Protein 5UIC (pdb70)

Sequence (241 aa):
NMRILLAEDDLHLGEGLLEALQKEGLIVNLVSDGEAAQTFIESGLYDIVVLDIGMPIKTGLEVLRNIRNRGIKVPIILLTARDGLEDRIKGLDLGADDYLTKPFELKELVARIKAISRRINMRILLAEDDLHLGEGLLEALQKEGLIVNLVSDGEAAQTFIESGLYDIVVLDIGMPIKTGLEVLRNIRNRGIKVPIILLTARDGLEDRIKGLDLGADDYLTKPFELKELVARIKAISRRID

InterPro domains:
  IPR001789 Signal transduction response regulator, receiver domain [PF00072] (3-113)
  IPR001789 Signal transduction response regulator, receiver domain [PS50110] (2-116)
  IPR001789 Signal transduction response regulator, receiver domain [SM00448] (1-112)
  IPR001867 OmpR/PhoB-type DNA-binding domain [PF00486] (152-220)
  IPR001867 OmpR/PhoB-type DNA-binding domain [PS51755] (128-223)
  IPR001867 OmpR/PhoB-type DNA-binding domain [SM00862] (149-221)
  IPR001867 OmpR/PhoB-type DNA-binding domain [cd00383] (137-219)
  IPR011006 CheY-like superfamily [SSF52172] (1-123)
  IPR016032 Signal transduction response regulator, C-terminal effector [SSF46894] (124-221)
  IPR036388 Winged helix-like DNA-bind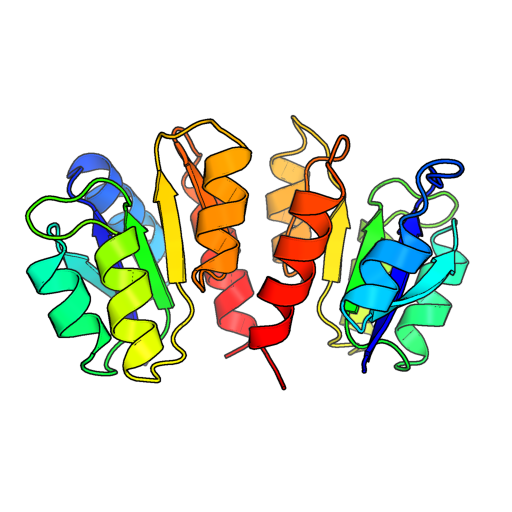ing domain superfamily [G3DSA:1.10.10.10] (125-227)
  IPR039420 Transcriptional regulatory protein WalR-like [PTHR48111] (1-219)

B-factor: mean 71.89, std 24.12, range [30.0, 167.38]

CATH classification: 3.40.50.2300

Structure (mmCIF, N/CA/C/O backbone):
data_5UIC
#
_entry.id   5UIC
#
_cell.length_a   47.737
_cell.length_b   47.737
_cell.length_c   191.789
_cell.angle_alpha   90.000
_cell.angle_beta   90.000
_cell.angle_gamma   90.000
#
_symmetry.space_group_name_H-M   'P 41 21 2'
#
loop_
_entity.id
_entity.type
_entity.pdbx_description
1 polymer 'Two-component response regulator'
2 water water
#
loop_
_atom_site.group_PDB
_atom_site.id
_atom_site.type_symbol
_atom_site.label_atom_id
_atom_site.label_alt_id
_atom_site.label_comp_id
_atom_site.label_asym_id
_atom_site.label_entity_id
_atom_site.label_seq_id
_atom_site.pdbx_PDB_ins_code
_atom_site.Cartn_x
_atom_site.Cartn_y
_atom_site.Cartn_z
_atom_site.occupancy
_atom_site.B_iso_or_equiv
_atom_site.auth_seq_id
_atom_site.auth_comp_id
_atom_site.auth_asym_id
_atom_site.auth_atom_id
_atom_site.pdbx_PDB_model_num
ATOM 1 N N . ASN A 1 18 ? 28.258 -12.502 9.560 1.00 89.75 0 ASN A N 1
ATOM 2 C CA . ASN A 1 18 ? 28.709 -11.993 10.888 1.00 79.99 0 ASN A CA 1
ATOM 3 C C . ASN A 1 18 ? 27.903 -10.752 11.282 1.00 76.08 0 ASN A C 1
ATOM 4 O O . ASN A 1 18 ? 26.756 -10.592 10.861 1.00 71.16 0 ASN A O 1
ATOM 15 N N . MET A 1 19 ? 28.499 -9.882 12.094 1.00 68.86 1 MET A N 1
ATOM 16 C CA . MET A 1 19 ? 27.803 -8.711 12.606 1.00 69.48 1 MET A CA 1
ATOM 17 C C . MET A 1 19 ? 27.802 -7.587 11.575 1.00 58.46 1 MET A C 1
ATOM 18 O O . MET A 1 19 ? 28.806 -7.344 10.899 1.00 58.24 1 MET A O 1
ATOM 32 N N . ARG A 1 20 ? 26.666 -6.896 11.462 1.00 46.88 2 ARG A N 1
ATOM 33 C CA . ARG A 1 20 ? 26.495 -5.806 10.511 1.00 49.26 2 ARG A CA 1
ATOM 34 C C . ARG A 1 20 ? 26.031 -4.552 11.235 1.00 45.07 2 ARG A C 1
ATOM 35 O O . ARG A 1 20 ? 25.176 -4.618 12.124 1.00 46.11 2 ARG A O 1
ATOM 56 N N . ILE A 1 21 ? 26.593 -3.411 10.843 1.00 38.64 3 ILE A N 1
ATOM 57 C CA . ILE A 1 21 ? 26.235 -2.113 11.402 1.00 43.55 3 ILE A CA 1
ATOM 58 C C . ILE A 1 21 ? 25.717 -1.230 10.276 1.00 42.25 3 ILE A C 1
ATOM 59 O O . ILE A 1 21 ? 26.367 -1.101 9.232 1.00 42.07 3 ILE A O 1
ATOM 75 N N . LEU A 1 22 ? 24.557 -0.619 10.493 1.00 44.48 4 LEU A N 1
ATOM 76 C CA . LEU A 1 22 ? 23.978 0.329 9.552 1.00 41.98 4 LEU A CA 1
ATOM 77 C C . LEU A 1 22 ? 24.253 1.749 10.028 1.00 44.06 4 LEU A C 1
ATOM 78 O O . LEU A 1 22 ? 23.946 2.094 11.174 1.00 39.60 4 LEU A O 1
ATOM 94 N N . LEU A 1 23 ? 24.832 2.562 9.150 1.00 45.73 5 LEU A N 1
ATOM 95 C CA . LEU A 1 23 ? 25.019 3.987 9.392 1.00 43.87 5 LEU A CA 1
ATOM 96 C C . LEU A 1 23 ? 24.048 4.753 8.504 1.00 44.85 5 LEU A C 1
ATOM 97 O O . LEU A 1 23 ? 24.094 4.627 7.276 1.00 40.41 5 LEU A O 1
ATOM 113 N N . ALA A 1 24 ? 23.172 5.540 9.123 1.00 39.56 6 ALA A N 1
ATOM 114 C CA . ALA A 1 24 ? 22.190 6.354 8.412 1.00 37.31 6 ALA A CA 1
ATOM 115 C C . ALA A 1 24 ? 22.517 7.818 8.696 1.00 44.21 6 ALA A C 1
ATOM 116 O O . ALA A 1 24 ? 22.004 8.403 9.652 1.00 46.06 6 ALA A O 1
ATOM 123 N N . GLU A 1 25 ? 23.374 8.406 7.861 1.00 51.66 7 GLU A N 1
ATOM 124 C CA . GLU A 1 25 ? 23.845 9.773 8.059 1.00 53.95 7 GLU A CA 1
ATOM 125 C C . GLU A 1 25 ? 23.872 10.478 6.713 1.00 52.25 7 GLU A C 1
ATOM 126 O O . GLU A 1 25 ? 24.530 10.008 5.781 1.00 50.22 7 GLU A O 1
ATOM 138 N N . ASP A 1 26 ? 23.168 11.608 6.616 1.00 56.29 8 ASP A N 1
ATOM 139 C CA . ASP A 1 26 ? 23.179 12.374 5.378 1.00 68.46 8 ASP A CA 1
ATOM 140 C C . ASP A 1 26 ? 24.485 13.133 5.192 1.00 62.67 8 ASP A C 1
ATOM 141 O O . ASP A 1 26 ? 24.832 13.477 4.058 1.00 70.36 8 ASP A O 1
ATOM 150 N N . ASP A 1 27 ? 25.215 13.395 6.273 1.00 67.57 9 ASP A N 1
ATOM 151 C CA . ASP A 1 27 ? 26.499 14.081 6.188 1.00 64.08 9 ASP A CA 1
ATOM 152 C C . ASP A 1 27 ? 27.538 13.111 5.639 1.00 56.85 9 ASP A C 1
ATOM 153 O O . ASP A 1 27 ? 27.893 12.128 6.298 1.00 56.26 9 ASP A O 1
ATOM 162 N N . LEU A 1 28 ? 28.031 13.394 4.432 1.00 63.56 10 LEU A N 1
ATOM 163 C CA . LEU A 1 28 ? 28.968 12.490 3.771 1.00 59.90 10 LEU A CA 1
ATOM 164 C C . LEU A 1 28 ? 30.234 12.297 4.594 1.00 57.28 10 LEU A C 1
ATOM 165 O O . LEU A 1 28 ? 30.722 11.170 4.746 1.00 59.15 10 LEU A O 1
ATOM 181 N N . HIS A 1 29 ? 30.780 13.385 5.137 1.00 54.90 11 HIS A N 1
ATOM 182 C CA . HIS A 1 29 ? 32.107 13.327 5.740 1.00 57.12 11 HIS A CA 1
ATOM 183 C C . HIS A 1 29 ? 32.076 12.598 7.077 1.00 54.89 11 HIS A C 1
ATOM 184 O O . HIS A 1 29 ? 33.011 11.859 7.408 1.00 54.49 11 HIS A O 1
ATOM 198 N N . LEU A 1 30 ? 31.015 12.791 7.861 1.00 54.16 12 LEU A N 1
ATOM 199 C CA . LEU A 1 30 ? 30.827 11.957 9.041 1.00 50.35 12 LEU A CA 1
ATOM 200 C C . LEU A 1 30 ? 30.606 10.506 8.638 1.00 50.85 12 LEU A C 1
ATOM 201 O O . LEU A 1 30 ? 31.099 9.586 9.301 1.00 43.96 12 LEU A O 1
ATOM 217 N N . GLY A 1 31 ? 29.881 10.285 7.541 1.00 53.05 13 GLY A N 1
ATOM 218 C CA . GLY A 1 31 ? 29.662 8.929 7.067 1.00 47.77 13 GLY A CA 1
ATOM 219 C C . GLY A 1 31 ? 30.957 8.206 6.750 1.00 45.74 13 GLY A C 1
ATOM 220 O O . GLY A 1 31 ? 31.189 7.088 7.214 1.00 49.11 13 GLY A O 1
ATOM 224 N N . GLU A 1 32 ? 31.821 8.838 5.954 1.00 48.44 14 GLU A N 1
ATOM 225 C CA . GLU A 1 32 ? 33.064 8.183 5.556 1.00 58.15 14 GLU A CA 1
ATOM 226 C C . GLU A 1 32 ? 34.009 8.023 6.741 1.00 49.96 14 GLU A C 1
ATOM 227 O O . GLU A 1 32 ? 34.702 7.006 6.853 1.00 53.41 14 GLU A O 1
ATOM 239 N N . GLY A 1 33 ? 34.055 9.014 7.632 1.00 51.51 15 GLY A N 1
ATOM 240 C CA . GLY A 1 33 ? 34.915 8.901 8.800 1.00 56.22 15 GLY A CA 1
ATOM 241 C C . GLY A 1 33 ? 34.538 7.727 9.683 1.00 48.69 15 GLY A C 1
ATOM 242 O O . GLY A 1 33 ? 35.392 6.933 10.085 1.00 44.24 15 GLY A O 1
ATOM 246 N N . LEU A 1 34 ? 33.249 7.605 10.004 1.00 45.17 16 LEU A N 1
ATOM 247 C CA . LEU A 1 34 ? 32.790 6.459 10.780 1.00 48.92 16 LEU A CA 1
ATOM 248 C C . LEU A 1 34 ? 33.012 5.161 10.019 1.00 52.70 16 LEU A C 1
ATOM 249 O O . LEU A 1 34 ? 33.372 4.137 10.610 1.00 54.49 16 LEU A O 1
ATOM 265 N N . LEU A 1 35 ? 32.793 5.187 8.705 1.00 50.02 17 LEU A N 1
ATOM 266 C CA . LEU A 1 35 ? 33.062 4.022 7.872 1.00 54.62 17 LEU A CA 1
ATOM 267 C C . LEU A 1 35 ? 34.496 3.542 8.057 1.00 52.67 17 LEU A C 1
ATOM 268 O O . LEU A 1 35 ? 34.743 2.366 8.344 1.00 55.97 17 LEU A O 1
ATOM 284 N N . GLU A 1 36 ? 35.458 4.453 7.904 1.00 53.73 18 GLU A N 1
ATOM 285 C CA . GLU A 1 36 ? 36.865 4.089 8.032 1.00 61.96 18 GLU A CA 1
ATOM 286 C C . GLU A 1 36 ? 37.184 3.597 9.440 1.00 57.83 18 GLU A C 1
ATOM 287 O O . GLU A 1 36 ? 37.930 2.626 9.611 1.00 61.14 18 GLU A O 1
ATOM 299 N N . ALA A 1 37 ? 36.625 4.249 10.461 1.00 50.48 19 ALA A N 1
ATOM 300 C CA . ALA A 1 37 ? 36.960 3.898 11.838 1.00 60.27 19 ALA A CA 1
ATOM 301 C C . ALA A 1 37 ? 36.402 2.530 12.208 1.00 56.91 19 ALA A C 1
ATOM 302 O O . ALA A 1 37 ? 37.105 1.699 12.794 1.00 59.36 19 ALA A O 1
ATOM 309 N N . LEU A 1 38 ? 35.135 2.275 11.873 1.00 52.32 20 LEU A N 1
ATOM 310 C CA . LEU A 1 38 ? 34.522 1.001 12.233 1.00 53.04 20 LEU A CA 1
ATOM 311 C C . LEU A 1 38 ? 35.078 -0.148 11.402 1.00 61.03 20 LEU A C 1
ATOM 312 O O . LEU A 1 38 ? 35.204 -1.270 11.905 1.00 67.19 20 LEU A O 1
ATOM 328 N N . GLN A 1 39 ? 35.412 0.104 10.136 1.00 66.71 21 GLN A N 1
ATOM 329 C CA . GLN A 1 39 ? 36.035 -0.924 9.314 1.00 65.96 21 GLN A CA 1
ATOM 330 C C . GLN A 1 39 ? 37.492 -1.154 9.688 1.00 60.02 21 GLN A C 1
ATOM 331 O O . GLN A 1 39 ? 38.052 -2.197 9.335 1.00 71.98 21 GLN A O 1
ATOM 345 N N . LYS A 1 40 ? 38.112 -0.210 10.394 1.00 61.85 22 LYS A N 1
ATOM 346 C CA . LYS A 1 40 ? 39.428 -0.433 10.978 1.00 66.07 22 LYS A CA 1
ATOM 347 C C . LYS A 1 40 ? 39.370 -1.320 12.214 1.00 69.80 22 LYS A C 1
ATOM 348 O O . LYS A 1 40 ? 40.420 -1.775 12.681 1.00 69.61 22 LYS A O 1
ATOM 367 N N . GLU A 1 41 ? 38.178 -1.564 12.754 1.00 65.76 23 GLU A N 1
ATOM 368 C CA . GLU A 1 41 ? 37.984 -2.457 13.885 1.00 62.74 23 GLU A CA 1
ATOM 369 C C . GLU A 1 41 ? 37.437 -3.816 13.463 1.00 70.51 23 GLU A C 1
ATOM 370 O O . GLU A 1 41 ? 36.991 -4.587 14.319 1.00 75.40 23 GLU A O 1
ATOM 382 N N . GLY A 1 42 ? 37.449 -4.119 12.167 1.00 63.49 24 GLY A N 1
ATOM 383 C CA . GLY A 1 42 ? 37.025 -5.413 11.678 1.00 61.24 24 GLY A CA 1
ATOM 384 C C . GLY A 1 42 ? 35.534 -5.587 11.492 1.00 67.89 24 GLY A C 1
ATOM 385 O O . GLY A 1 42 ? 35.108 -6.655 11.035 1.00 72.62 24 GLY A O 1
ATOM 389 N N . LEU A 1 43 ? 34.728 -4.581 11.815 1.00 61.44 25 LEU A N 1
ATOM 390 C CA . LEU A 1 43 ? 33.283 -4.719 11.730 1.00 66.87 25 LEU A CA 1
ATOM 391 C C . LEU A 1 43 ? 32.795 -4.460 10.307 1.00 65.21 25 LEU A C 1
ATOM 392 O O . LEU A 1 43 ? 33.450 -3.788 9.506 1.00 64.91 25 LEU A O 1
ATOM 408 N N . ILE A 1 44 ? 31.631 -5.020 9.998 1.00 65.22 26 ILE A N 1
ATOM 409 C CA . ILE A 1 44 ? 30.978 -4.804 8.713 1.00 61.87 26 ILE A CA 1
ATOM 410 C C . ILE A 1 44 ? 30.013 -3.637 8.854 1.00 53.84 26 ILE A C 1
ATOM 411 O O . ILE A 1 44 ? 29.197 -3.602 9.784 1.00 50.55 26 ILE A O 1
ATOM 427 N N . VAL A 1 45 ? 30.098 -2.684 7.928 1.00 52.58 27 VAL A N 1
ATOM 428 C CA . VAL A 1 45 ? 29.387 -1.415 8.048 1.00 47.85 27 VAL A CA 1
ATOM 429 C C . VAL A 1 45 ? 28.785 -1.046 6.699 1.00 43.08 27 VAL A C 1
ATOM 430 O O . VAL A 1 45 ? 29.473 -1.077 5.674 1.00 38.77 27 VAL A O 1
ATOM 443 N N . ASN A 1 46 ? 27.505 -0.687 6.705 1.00 42.65 28 ASN A N 1
ATOM 444 C CA . ASN A 1 46 ? 26.807 -0.188 5.532 1.00 38.33 28 ASN A CA 1
ATOM 445 C C . ASN A 1 46 ? 26.362 1.246 5.789 1.00 39.08 28 ASN A C 1
ATOM 446 O O . ASN A 1 46 ? 26.226 1.676 6.937 1.00 37.50 28 ASN A O 1
ATOM 457 N N . LEU A 1 47 ? 26.131 1.989 4.708 1.00 39.34 29 LEU A N 1
ATOM 458 C CA . LEU A 1 47 ? 25.853 3.418 4.796 1.00 37.65 29 LEU A CA 1
ATOM 459 C C . LEU A 1 47 ? 24.650 3.772 3.935 1.00 37.36 29 LEU A C 1
ATOM 460 O O . LEU A 1 47 ? 24.633 3.481 2.735 1.00 41.16 29 LEU A O 1
ATOM 476 N N . VAL A 1 48 ? 23.647 4.393 4.555 1.00 34.26 30 VAL A N 1
ATOM 477 C CA . VAL A 1 48 ? 22.556 5.050 3.853 1.00 36.12 30 VAL A CA 1
ATOM 478 C C . VAL A 1 48 ? 22.492 6.494 4.340 1.00 39.17 30 VAL A C 1
ATOM 479 O O . VAL A 1 48 ? 23.190 6.888 5.273 1.00 37.29 30 VAL A O 1
ATOM 492 N N . SER A 1 49 ? 21.627 7.286 3.699 1.00 40.88 31 SER A N 1
ATOM 493 C CA . SER A 1 49 ? 21.623 8.722 3.947 1.00 45.43 31 SER A CA 1
ATOM 494 C C . SER A 1 49 ? 20.229 9.341 3.945 1.00 41.92 31 SER A C 1
ATOM 495 O O . SER A 1 49 ? 20.121 10.573 3.918 1.00 41.20 31 SER A O 1
ATOM 503 N N . ASP A 1 50 ? 19.165 8.543 3.981 1.00 42.96 32 ASP A N 1
ATOM 504 C CA . ASP A 1 50 ? 17.820 9.083 4.120 1.00 44.71 32 ASP A CA 1
ATOM 505 C C . ASP A 1 50 ? 16.982 8.105 4.928 1.00 44.38 32 ASP A C 1
ATOM 506 O O . ASP A 1 50 ? 17.250 6.901 4.957 1.00 46.23 32 ASP A O 1
ATOM 515 N N . GLY A 1 51 ? 15.950 8.642 5.582 1.00 39.64 33 GLY A N 1
ATOM 516 C CA . GLY A 1 51 ? 15.158 7.830 6.491 1.00 45.74 33 GLY A CA 1
ATOM 517 C C . GLY A 1 51 ? 14.423 6.701 5.792 1.00 47.97 33 GLY A C 1
ATOM 518 O O . GLY A 1 51 ? 14.300 5.601 6.335 1.00 51.25 33 GLY A O 1
ATOM 522 N N . GLU A 1 52 ? 13.913 6.961 4.586 1.00 49.36 34 GLU A N 1
ATOM 523 C CA . GLU A 1 52 ? 13.202 5.926 3.842 1.00 47.55 34 GLU A CA 1
ATOM 524 C C . GLU A 1 52 ? 14.055 4.670 3.714 1.00 48.49 34 GLU A C 1
ATOM 525 O O . GLU A 1 52 ? 13.598 3.559 4.004 1.00 48.60 34 GLU A O 1
ATOM 537 N N . ALA A 1 53 ? 15.305 4.832 3.280 1.00 47.12 35 ALA A N 1
ATOM 538 C CA . ALA A 1 53 ? 16.207 3.690 3.183 1.00 46.56 35 ALA A CA 1
ATOM 539 C C . ALA A 1 53 ? 16.542 3.136 4.562 1.00 46.36 35 ALA A C 1
ATOM 540 O O . ALA A 1 53 ? 16.564 1.916 4.758 1.00 43.41 35 ALA A O 1
ATOM 547 N N . ALA A 1 54 ? 16.808 4.019 5.527 1.00 42.44 36 ALA A N 1
ATOM 548 C CA . ALA A 1 54 ? 17.150 3.571 6.872 1.00 44.77 36 ALA A CA 1
ATOM 549 C C . ALA A 1 54 ? 16.066 2.662 7.436 1.00 45.05 36 ALA A C 1
ATOM 550 O O . ALA A 1 54 ? 16.347 1.548 7.892 1.00 42.72 36 ALA A O 1
ATOM 557 N N . GLN A 1 55 ? 14.814 3.122 7.409 1.00 41.75 37 GLN A N 1
ATOM 558 C CA . GLN A 1 55 ? 13.720 2.316 7.938 1.00 44.10 37 GLN A CA 1
ATOM 559 C C . GLN A 1 55 ? 13.579 1.011 7.172 1.00 46.02 37 GLN A C 1
ATOM 560 O O . GLN A 1 55 ? 13.396 -0.055 7.771 1.00 49.16 37 GLN A O 1
ATOM 574 N N . THR A 1 56 ? 13.655 1.076 5.843 1.00 49.03 38 THR A N 1
ATOM 575 C CA . THR A 1 56 ? 13.504 -0.120 5.022 1.00 50.67 38 THR A CA 1
ATOM 576 C C . THR A 1 56 ? 14.475 -1.210 5.454 1.00 45.11 38 THR A C 1
ATOM 577 O O . THR A 1 56 ? 14.097 -2.378 5.593 1.00 47.58 38 THR A O 1
ATOM 588 N N . PHE A 1 57 ? 15.735 -0.844 5.666 1.00 46.56 39 PHE A N 1
ATOM 589 C CA . PHE A 1 57 ? 16.783 -1.820 5.919 1.00 49.03 39 PHE A CA 1
ATOM 590 C C . PHE A 1 57 ? 16.936 -2.170 7.392 1.00 50.55 39 PHE A C 1
ATOM 591 O O . PHE A 1 57 ? 17.566 -3.185 7.708 1.00 47.96 39 PHE A O 1
ATOM 608 N N . ILE A 1 58 ? 16.383 -1.362 8.298 1.00 47.03 40 ILE A N 1
ATOM 609 C CA . ILE A 1 58 ? 16.252 -1.793 9.686 1.00 51.01 40 ILE A CA 1
ATOM 610 C C . ILE A 1 58 ? 15.184 -2.873 9.796 1.00 55.16 40 ILE A C 1
ATOM 611 O O . ILE A 1 58 ? 15.382 -3.905 10.447 1.00 55.97 40 ILE A O 1
ATOM 627 N N . GLU A 1 59 ? 14.033 -2.648 9.157 1.00 53.44 41 GLU A N 1
ATOM 628 C CA . GLU A 1 59 ? 12.934 -3.607 9.178 1.00 53.45 41 GLU A CA 1
ATOM 629 C C . GLU A 1 59 ? 13.296 -4.943 8.546 1.00 48.49 41 GLU A C 1
ATOM 630 O O . GLU A 1 59 ? 12.512 -5.892 8.659 1.00 52.78 41 GLU A O 1
ATOM 642 N N . SER A 1 60 ? 14.445 -5.045 7.886 1.00 52.51 42 SER A N 1
ATOM 643 C CA . SER A 1 60 ? 14.838 -6.276 7.216 1.00 51.66 42 SER A CA 1
ATOM 644 C C . SER A 1 60 ? 15.606 -7.231 8.120 1.00 55.32 42 SER A C 1
ATOM 645 O O . SER A 1 60 ? 15.857 -8.372 7.717 1.00 59.61 42 SER A O 1
ATOM 653 N N . GLY A 1 61 ? 15.988 -6.802 9.321 1.00 53.69 43 GLY A N 1
ATOM 654 C CA . GLY A 1 61 ? 16.644 -7.688 10.263 1.00 55.53 43 GLY A CA 1
ATOM 655 C C . GLY A 1 61 ? 18.061 -8.078 9.915 1.00 58.22 43 GLY A C 1
ATOM 656 O O . GLY A 1 61 ? 18.614 -8.977 10.558 1.00 63.87 43 GLY A O 1
ATOM 660 N N . LEU A 1 62 ? 18.674 -7.437 8.919 1.00 55.30 44 LEU A N 1
ATOM 661 C CA . LEU A 1 62 ? 20.049 -7.752 8.555 1.00 54.08 44 LEU A CA 1
ATOM 662 C C . LEU A 1 62 ? 21.074 -7.159 9.510 1.00 53.90 44 LEU A C 1
ATOM 663 O O . LEU A 1 62 ? 22.246 -7.546 9.445 1.00 51.11 44 LEU A O 1
ATOM 679 N N . TYR A 1 63 ? 20.676 -6.241 10.383 1.00 44.67 45 TYR A N 1
ATOM 680 C CA . TYR A 1 63 ? 21.622 -5.440 11.142 1.00 49.15 45 TYR A CA 1
ATOM 681 C C . TYR A 1 63 ? 21.547 -5.753 12.628 1.00 49.89 45 TYR A C 1
ATOM 682 O O . TYR A 1 63 ? 20.467 -5.997 13.175 1.00 49.85 45 TYR A O 1
ATOM 700 N N . ASP A 1 64 ? 22.715 -5.743 13.266 1.00 47.90 46 ASP A N 1
ATOM 701 C CA . ASP A 1 64 ? 22.840 -6.004 14.689 1.00 47.86 46 ASP A CA 1
ATOM 702 C C . ASP A 1 64 ? 23.023 -4.735 15.507 1.00 47.97 46 ASP A C 1
ATOM 703 O O . ASP A 1 64 ? 22.729 -4.743 16.705 1.00 52.40 46 ASP A O 1
ATOM 712 N N . ILE A 1 65 ? 23.511 -3.661 14.892 1.00 50.51 47 ILE A N 1
ATOM 713 C CA . ILE A 1 65 ? 23.592 -2.350 15.523 1.00 45.85 47 ILE A CA 1
ATOM 714 C C . ILE A 1 65 ? 23.256 -1.305 14.470 1.00 44.76 47 ILE A C 1
ATOM 715 O O . ILE A 1 65 ? 23.621 -1.448 13.298 1.00 46.86 47 ILE A O 1
ATOM 731 N N . VAL A 1 66 ? 22.562 -0.251 14.889 1.00 42.56 48 VAL A N 1
ATOM 732 C CA . VAL A 1 66 ? 22.113 0.805 13.992 1.00 45.65 48 VAL A CA 1
ATOM 733 C C . VAL A 1 66 ? 22.529 2.148 14.573 1.00 40.91 48 VAL A C 1
ATOM 734 O O . VAL A 1 66 ? 22.302 2.413 15.759 1.00 44.62 48 VAL A O 1
ATOM 747 N N . VAL A 1 67 ? 23.138 2.987 13.741 1.00 37.71 49 VAL A N 1
ATOM 748 C CA . VAL A 1 67 ? 23.440 4.372 14.083 1.00 41.27 49 VAL A CA 1
ATOM 749 C C . VAL A 1 67 ? 22.583 5.257 13.191 1.00 38.59 49 VAL A C 1
ATOM 750 O O . VAL A 1 67 ? 22.547 5.067 11.970 1.00 50.24 49 VAL A O 1
ATOM 763 N N . LEU A 1 68 ? 21.897 6.223 13.796 1.00 40.85 50 LEU A N 1
ATOM 764 C CA . LEU A 1 68 ? 20.789 6.913 13.146 1.00 42.85 50 LEU A CA 1
ATOM 765 C C . LEU A 1 68 ? 20.908 8.406 13.405 1.00 47.80 50 LEU A C 1
ATOM 766 O O . LEU A 1 68 ? 20.918 8.837 14.562 1.00 47.50 50 LEU A O 1
ATOM 782 N N . ASP A 1 69 ? 20.997 9.193 12.335 1.00 53.44 51 ASP A N 1
ATOM 783 C CA . ASP A 1 69 ? 21.045 10.645 12.457 1.00 50.98 51 ASP A CA 1
ATOM 784 C C . ASP A 1 69 ? 19.629 11.201 12.521 1.00 59.36 51 ASP A C 1
ATOM 785 O O . ASP A 1 69 ? 18.785 10.872 11.682 1.00 68.74 51 ASP A O 1
ATOM 794 N N . ILE A 1 70 ? 19.370 12.049 13.520 1.00 60.12 52 ILE A N 1
ATOM 795 C CA . ILE A 1 70 ? 18.034 12.610 13.686 1.00 58.33 52 ILE A CA 1
ATOM 796 C C . ILE A 1 70 ? 17.677 13.523 12.520 1.00 64.10 52 ILE A C 1
ATOM 797 O O . ILE A 1 70 ? 16.499 13.645 12.160 1.00 61.31 52 ILE A O 1
ATOM 813 N N . GLY A 1 71 ? 18.665 14.183 11.921 1.00 60.56 53 GLY A N 1
ATOM 814 C CA . GLY A 1 71 ? 18.408 15.083 10.812 1.00 68.53 53 GLY A CA 1
ATOM 815 C C . GLY A 1 71 ? 18.656 14.457 9.455 1.00 64.02 53 GLY A C 1
ATOM 816 O O . GLY A 1 71 ? 19.746 14.598 8.891 1.00 63.34 53 GLY A O 1
ATOM 820 N N . MET A 1 72 ? 17.652 13.773 8.916 1.00 58.37 54 MET A N 1
ATOM 821 C CA . MET A 1 72 ? 17.772 13.079 7.646 1.00 57.27 54 MET A CA 1
ATOM 822 C C . MET A 1 72 ? 16.654 13.501 6.707 1.00 56.68 54 MET A C 1
ATOM 823 O O . MET A 1 72 ? 15.577 13.897 7.159 1.00 56.60 54 MET A O 1
ATOM 837 N N . PRO A 1 73 ? 16.872 13.416 5.398 1.00 55.16 55 PRO A N 1
ATOM 838 C CA . PRO A 1 73 ? 15.790 13.724 4.459 1.00 49.64 55 PRO A CA 1
ATOM 839 C C . PRO A 1 73 ? 14.707 12.656 4.479 1.00 51.59 55 PRO A C 1
ATOM 840 O O . PRO A 1 73 ? 14.910 11.523 4.921 1.00 52.23 55 PRO A O 1
ATOM 851 N N . ILE A 1 74 ? 13.530 13.054 3.998 1.00 52.97 56 ILE A N 1
ATOM 852 C CA . ILE A 1 74 ? 12.392 12.161 3.804 1.00 54.60 56 ILE A CA 1
ATOM 853 C C . ILE A 1 74 ? 11.809 11.827 5.171 1.00 56.53 56 ILE A C 1
ATOM 854 O O . ILE A 1 74 ? 10.854 12.473 5.617 1.00 65.22 56 ILE A O 1
ATOM 870 N N . LYS A 1 75 ? 12.373 10.834 5.853 1.00 57.57 57 LYS A N 1
ATOM 871 C CA . LYS A 1 75 ? 11.977 10.509 7.217 1.00 59.85 57 LYS A CA 1
ATOM 872 C C . LYS A 1 75 ? 13.106 10.869 8.170 1.00 59.27 57 LYS A C 1
ATOM 873 O O . LYS A 1 75 ? 14.283 10.659 7.860 1.00 51.03 57 LYS A O 1
ATOM 892 N N . THR A 1 76 ? 12.745 11.412 9.327 1.00 66.75 58 THR A N 1
ATOM 893 C CA . THR A 1 76 ? 13.747 11.774 10.313 1.00 65.58 58 THR A CA 1
ATOM 894 C C . THR A 1 76 ? 14.112 10.568 11.173 1.00 62.08 58 THR A C 1
ATOM 895 O O . THR A 1 76 ? 13.378 9.579 11.255 1.00 58.13 58 THR A O 1
ATOM 906 N N . GLY A 1 77 ? 15.271 10.664 11.821 1.00 61.01 59 GLY A N 1
ATOM 907 C CA . GLY A 1 77 ? 15.707 9.597 12.704 1.00 55.06 59 GLY A CA 1
ATOM 908 C C . GLY A 1 77 ? 14.678 9.231 13.754 1.00 54.31 59 GLY A C 1
ATOM 909 O O . GLY A 1 77 ? 14.571 8.064 14.143 1.00 52.36 59 GLY A O 1
ATOM 913 N N . LEU A 1 78 ? 13.912 10.213 14.234 1.00 51.97 60 LEU A N 1
ATOM 914 C CA . LEU A 1 78 ? 12.890 9.930 15.236 1.00 55.92 60 LEU A CA 1
ATOM 915 C C . LEU A 1 78 ? 11.678 9.241 14.621 1.00 50.79 60 LEU A C 1
ATOM 916 O O . LEU A 1 78 ? 11.111 8.325 15.226 1.00 53.00 60 LEU A O 1
ATOM 932 N N . GLU A 1 79 ? 11.264 9.664 13.425 1.00 59.85 61 GLU A N 1
ATOM 933 C CA . GLU A 1 79 ? 10.227 8.935 12.704 1.00 58.96 61 GLU A CA 1
ATOM 934 C C . GLU A 1 79 ? 10.604 7.466 12.562 1.00 55.10 61 GLU A C 1
ATOM 935 O O . GLU A 1 79 ? 9.812 6.572 12.882 1.00 56.40 61 GLU A O 1
ATOM 947 N N . VAL A 1 80 ? 11.822 7.200 12.086 1.00 48.90 62 VAL A N 1
ATOM 948 C CA . VAL A 1 80 ? 12.263 5.824 11.868 1.00 50.22 62 VAL A CA 1
ATOM 949 C C . VAL A 1 80 ? 12.294 5.061 13.188 1.00 51.52 62 VAL A C 1
ATOM 950 O O . VAL A 1 80 ? 11.746 3.958 13.300 1.00 53.08 62 VAL A O 1
ATOM 963 N N . LEU A 1 81 ? 12.949 5.632 14.202 1.00 46.89 63 LEU A N 1
ATOM 964 C CA . LEU A 1 81 ? 13.052 4.972 15.502 1.00 52.55 63 LEU A CA 1
ATOM 965 C C . LEU A 1 81 ? 11.678 4.549 16.011 1.00 56.65 63 LEU A C 1
ATOM 966 O O . LEU A 1 81 ? 11.480 3.403 16.428 1.00 57.73 63 LEU A O 1
ATOM 982 N N . ARG A 1 82 ? 10.714 5.471 15.981 1.00 56.81 64 ARG A N 1
ATOM 983 C CA . ARG A 1 82 ? 9.340 5.149 16.351 1.00 59.59 64 ARG A CA 1
ATOM 984 C C . ARG A 1 82 ? 8.817 3.972 15.535 1.00 69.41 64 ARG A C 1
ATOM 985 O O . ARG A 1 82 ? 8.378 2.957 16.088 1.00 71.11 64 ARG A O 1
ATOM 1006 N N . ASN A 1 83 ? 8.851 4.102 14.208 1.00 65.72 65 ASN A N 1
ATOM 1007 C CA . ASN A 1 83 ? 8.243 3.108 13.330 1.00 65.17 65 ASN A CA 1
ATOM 1008 C C . ASN A 1 83 ? 8.763 1.706 13.627 1.00 63.57 65 ASN A C 1
ATOM 1009 O O . ASN A 1 83 ? 7.990 0.791 13.927 1.00 68.24 65 ASN A O 1
ATOM 1020 N N . ILE A 1 84 ? 10.082 1.522 13.541 1.00 59.59 66 ILE A N 1
ATOM 1021 C CA . ILE A 1 84 ? 10.656 0.183 13.653 1.00 63.19 66 ILE A CA 1
ATOM 1022 C C . ILE A 1 84 ? 10.336 -0.426 15.012 1.00 64.03 66 ILE A C 1
ATOM 1023 O O . ILE A 1 84 ? 10.099 -1.634 15.125 1.00 64.62 66 ILE A O 1
ATOM 1039 N N . ARG A 1 85 ? 10.320 0.395 16.063 1.00 56.75 67 ARG A N 1
ATOM 1040 C CA . ARG A 1 85 ? 9.984 -0.119 17.386 1.00 67.25 67 ARG A CA 1
ATOM 1041 C C . ARG A 1 85 ? 8.550 -0.630 17.427 1.00 63.07 67 ARG A C 1
ATOM 1042 O O . ARG A 1 85 ? 8.261 -1.638 18.081 1.00 63.80 67 ARG A O 1
ATOM 1063 N N . ASN A 1 86 ? 7.636 0.051 16.731 1.00 66.16 68 ASN A N 1
ATOM 1064 C CA . ASN A 1 86 ? 6.255 -0.414 16.665 1.00 65.54 68 ASN A CA 1
ATOM 1065 C C . ASN A 1 86 ? 6.113 -1.688 15.842 1.00 64.27 68 ASN A C 1
ATOM 1066 O O . ASN A 1 86 ? 5.093 -2.374 15.960 1.00 69.43 68 ASN A O 1
ATOM 1077 N N . ARG A 1 87 ? 7.099 -2.016 15.009 1.00 63.07 69 ARG A N 1
ATOM 1078 C CA . ARG A 1 87 ? 7.123 -3.299 14.319 1.00 68.83 69 ARG A CA 1
ATOM 1079 C C . ARG A 1 87 ? 7.758 -4.400 15.158 1.00 64.87 69 ARG A C 1
ATOM 1080 O O . ARG A 1 87 ? 7.847 -5.541 14.695 1.00 66.54 69 ARG A O 1
ATOM 1101 N N . GLY A 1 88 ? 8.199 -4.087 16.374 1.00 66.77 70 GLY A N 1
ATOM 1102 C CA . GLY A 1 88 ? 8.728 -5.097 17.267 1.00 67.48 70 GLY A CA 1
ATOM 1103 C C . GLY A 1 88 ? 10.169 -5.479 17.031 1.00 66.61 70 GLY A C 1
ATOM 1104 O O . GLY A 1 88 ? 10.584 -6.562 17.454 1.00 68.82 70 GLY A O 1
ATOM 1108 N N . ILE A 1 89 ? 10.950 -4.632 16.375 1.00 64.22 71 ILE A N 1
ATOM 1109 C CA . ILE A 1 89 ? 12.362 -4.920 16.152 1.00 68.46 71 ILE A CA 1
ATOM 1110 C C . ILE A 1 89 ? 13.158 -4.411 17.344 1.00 65.32 71 ILE A C 1
ATOM 1111 O O . ILE A 1 89 ? 12.945 -3.293 17.828 1.00 51.58 71 ILE A O 1
ATOM 1127 N N . LYS A 1 90 ? 14.085 -5.243 17.814 1.00 70.40 72 LYS A N 1
ATOM 1128 C CA . LYS A 1 90 ? 14.811 -5.002 19.052 1.00 64.19 72 LYS A CA 1
ATOM 1129 C C . LYS A 1 90 ? 16.148 -4.305 18.841 1.00 61.45 72 LYS A C 1
ATOM 1130 O O . LYS A 1 90 ? 16.744 -3.843 19.819 1.00 59.83 72 LYS A O 1
ATOM 1149 N N . VAL A 1 91 ? 16.622 -4.204 17.602 1.00 59.64 73 VAL A N 1
ATOM 1150 C CA . VAL A 1 91 ? 18.010 -3.842 17.315 1.00 51.43 73 VAL A CA 1
ATOM 1151 C C . VAL A 1 91 ? 18.427 -2.609 18.112 1.00 43.97 73 VAL A C 1
ATOM 1152 O O . VAL A 1 91 ? 17.661 -1.640 18.195 1.00 47.52 73 VAL A O 1
ATOM 1165 N N . PRO A 1 92 ? 19.619 -2.594 18.711 1.00 44.99 74 PRO A N 1
ATOM 1166 C CA . PRO A 1 92 ? 20.076 -1.380 19.399 1.00 46.86 74 PRO A CA 1
ATOM 1167 C C . PRO A 1 92 ? 20.293 -0.236 18.422 1.00 50.24 74 PRO A C 1
ATOM 1168 O O . PRO A 1 92 ? 20.833 -0.423 17.329 1.00 45.34 74 PRO A O 1
ATOM 1179 N N . ILE A 1 93 ? 19.879 0.962 18.834 1.00 45.01 75 ILE A N 1
ATOM 1180 C CA . ILE A 1 93 ? 19.914 2.141 17.978 1.00 46.73 75 ILE A CA 1
ATOM 1181 C C . ILE A 1 93 ? 20.579 3.284 18.730 1.00 47.49 75 ILE A C 1
ATOM 1182 O O . ILE A 1 93 ? 20.188 3.604 19.858 1.00 49.26 75 ILE A O 1
ATOM 1198 N N . ILE A 1 94 ? 21.576 3.899 18.098 1.00 44.63 76 ILE A N 1
ATOM 1199 C CA . ILE A 1 94 ? 22.269 5.069 18.627 1.00 42.90 76 ILE A CA 1
ATOM 1200 C C . ILE A 1 94 ? 21.855 6.274 17.794 1.00 44.56 76 ILE A C 1
ATOM 1201 O O . ILE A 1 94 ? 21.973 6.254 16.563 1.00 44.45 76 ILE A O 1
ATOM 1217 N N . LEU A 1 95 ? 21.384 7.323 18.462 1.00 47.23 77 LEU A N 1
ATOM 1218 C CA . LEU A 1 95 ? 20.952 8.541 17.792 1.00 46.84 77 LEU A CA 1
ATOM 1219 C C . LEU A 1 95 ? 22.077 9.568 17.786 1.00 46.06 77 LEU A C 1
ATOM 1220 O O . LEU A 1 95 ? 22.787 9.738 18.782 1.00 47.66 77 LEU A O 1
ATOM 1236 N N . LEU A 1 96 ? 22.235 10.241 16.650 1.00 48.01 78 LEU A N 1
ATOM 1237 C CA . LEU A 1 96 ? 23.177 11.339 16.497 1.00 52.18 78 LEU A CA 1
ATOM 1238 C C . LEU A 1 96 ? 22.388 12.600 16.184 1.00 56.81 78 LEU A C 1
ATOM 1239 O O . LEU A 1 96 ? 21.371 12.542 15.487 1.00 59.66 78 LEU A O 1
ATOM 1255 N N . THR A 1 97 ? 22.852 13.738 16.691 1.00 61.75 79 THR A N 1
ATOM 1256 C CA . THR A 1 97 ? 22.059 14.949 16.542 1.00 68.20 79 THR A CA 1
ATOM 1257 C C . THR A 1 97 ? 22.903 16.168 16.871 1.00 70.56 79 THR A C 1
ATOM 1258 O O . THR A 1 97 ? 23.888 16.081 17.609 1.00 70.35 79 THR A O 1
ATOM 1269 N N . ALA A 1 98 ? 22.497 17.305 16.310 1.00 80.44 80 ALA A N 1
ATOM 1270 C CA . ALA A 1 98 ? 23.035 18.601 16.692 1.00 85.80 80 ALA A CA 1
ATOM 1271 C C . ALA A 1 98 ? 22.190 19.295 17.751 1.00 91.34 80 ALA A C 1
ATOM 1272 O O . ALA A 1 98 ? 22.607 20.336 18.271 1.00 95.93 80 ALA A O 1
ATOM 1279 N N . ARG A 1 99 ? 21.020 18.748 18.079 1.00 96.47 81 ARG A N 1
ATOM 1280 C CA . ARG A 1 99 ? 20.149 19.330 19.097 1.00 103.52 81 ARG A CA 1
ATOM 1281 C C . ARG A 1 99 ? 20.838 19.250 20.453 1.00 107.90 81 ARG A C 1
ATOM 1282 O O . ARG A 1 99 ? 20.913 18.177 21.060 1.00 99.47 81 ARG A O 1
ATOM 1303 N N . ASP A 1 100 ? 21.338 20.390 20.934 1.00 119.10 82 ASP A N 1
ATOM 1304 C CA . ASP A 1 100 ? 22.082 20.454 22.186 1.00 126.90 82 ASP A CA 1
ATOM 1305 C C . ASP A 1 100 ? 21.177 20.659 23.396 1.00 122.72 82 ASP A C 1
ATOM 1306 O O . ASP A 1 100 ? 21.590 21.302 24.372 1.00 126.62 82 ASP A O 1
ATOM 1315 N N . GLY A 1 101 ? 19.957 20.128 23.361 1.00 109.61 83 GLY A N 1
ATOM 1316 C CA . GLY A 1 101 ? 19.019 20.300 24.452 1.00 98.99 83 GLY A CA 1
ATOM 1317 C C . GLY A 1 101 ? 18.745 19.021 25.214 1.00 85.45 83 GLY A C 1
ATOM 1318 O O . GLY A 1 101 ? 18.299 18.028 24.632 1.00 82.42 83 GLY A O 1
ATOM 1322 N N . LEU A 1 102 ? 19.008 19.036 26.525 1.00 83.55 84 LEU A N 1
ATOM 1323 C CA . LEU A 1 102 ? 18.706 17.881 27.365 1.00 78.61 84 LEU A CA 1
ATOM 1324 C C . LEU A 1 102 ? 17.262 17.432 27.198 1.00 75.11 84 LEU A C 1
ATOM 1325 O O . LEU A 1 102 ? 16.951 16.249 27.380 1.00 71.46 84 LEU A O 1
ATOM 1341 N N . GLU A 1 103 ? 16.369 18.362 26.861 1.00 75.18 85 GLU A N 1
ATOM 1342 C CA . GLU A 1 103 ? 14.978 18.007 26.603 1.00 80.73 85 GLU A CA 1
ATOM 1343 C C . GLU A 1 103 ? 14.867 17.009 25.457 1.00 75.76 85 GLU A C 1
ATOM 1344 O O . GLU A 1 103 ? 14.111 16.033 25.543 1.00 68.65 85 GLU A O 1
ATOM 1356 N N . ASP A 1 104 ? 15.617 17.236 24.374 1.00 83.88 86 ASP A N 1
ATOM 1357 C CA . ASP A 1 104 ? 15.549 16.349 23.219 1.00 77.69 86 ASP A CA 1
ATOM 1358 C C . ASP A 1 104 ? 16.267 15.031 23.479 1.00 68.92 86 ASP A C 1
ATOM 1359 O O . ASP A 1 104 ? 15.891 14.002 22.908 1.00 66.31 86 ASP A O 1
ATOM 1368 N N . ARG A 1 105 ? 17.299 15.042 24.326 1.00 70.01 87 ARG A N 1
ATOM 1369 C CA . ARG A 1 105 ? 18.029 13.813 24.624 1.00 70.69 87 ARG A CA 1
ATOM 1370 C C . ARG A 1 105 ? 17.120 12.799 25.306 1.00 70.63 87 ARG A C 1
ATOM 1371 O O . ARG A 1 105 ? 17.027 11.641 24.882 1.00 65.49 87 ARG A O 1
ATOM 1392 N N . ILE A 1 106 ? 16.441 13.221 26.373 1.00 70.07 88 ILE A N 1
ATOM 1393 C CA . ILE A 1 106 ? 15.539 12.328 27.092 1.00 65.92 88 ILE A CA 1
ATOM 1394 C C . ILE A 1 106 ? 14.461 11.795 26.158 1.00 65.01 88 ILE A C 1
ATOM 1395 O O . ILE A 1 106 ? 14.137 10.601 26.176 1.00 63.94 88 ILE A O 1
ATOM 1411 N N . LYS A 1 107 ? 13.880 12.669 25.333 1.00 69.24 89 LYS A N 1
ATOM 1412 C CA . LYS A 1 107 ? 12.793 12.238 24.461 1.00 75.73 89 LYS A CA 1
ATOM 1413 C C . LYS A 1 107 ? 13.263 11.197 23.455 1.00 68.90 89 LYS A C 1
ATOM 1414 O O . LYS A 1 107 ? 12.500 10.293 23.096 1.00 67.77 89 LYS A O 1
ATOM 1433 N N . GLY A 1 108 ? 14.507 11.303 22.986 1.00 61.35 90 GLY A N 1
ATOM 1434 C CA . GLY A 1 108 ? 15.043 10.277 22.109 1.00 61.09 90 GLY A CA 1
ATOM 1435 C C . GLY A 1 108 ? 15.256 8.960 22.829 1.00 59.54 90 GLY A C 1
ATOM 1436 O O . GLY A 1 108 ? 14.951 7.891 22.294 1.00 55.09 90 GLY A O 1
ATOM 1440 N N . LEU A 1 109 ? 15.787 9.018 24.053 1.00 67.00 91 LEU A N 1
ATOM 1441 C CA . LEU A 1 109 ? 15.956 7.806 24.846 1.00 62.52 91 LEU A CA 1
ATOM 1442 C C . LEU A 1 109 ? 14.610 7.167 25.165 1.00 59.07 91 LEU A C 1
ATOM 1443 O O . LEU A 1 109 ? 14.468 5.940 25.111 1.00 54.73 91 LEU A O 1
ATOM 1459 N N . ASP A 1 110 ? 13.609 7.985 25.500 1.00 60.36 92 ASP A N 1
ATOM 1460 C CA . ASP A 1 110 ? 12.288 7.458 25.821 1.00 72.44 92 ASP A CA 1
ATOM 1461 C C . ASP A 1 110 ? 11.560 6.919 24.596 1.00 74.40 92 ASP A C 1
ATOM 1462 O O . ASP A 1 110 ? 10.665 6.081 24.745 1.00 69.46 92 ASP A O 1
ATOM 1471 N N . LEU A 1 111 ? 11.917 7.374 23.394 1.00 70.46 93 LEU A N 1
ATOM 1472 C CA . LEU A 1 111 ? 11.303 6.841 22.185 1.00 65.43 93 LEU A CA 1
ATOM 1473 C C . LEU A 1 111 ? 11.830 5.461 21.812 1.00 67.19 93 LEU A C 1
ATOM 1474 O O . LEU A 1 111 ? 11.242 4.812 20.940 1.00 69.13 93 LEU A O 1
ATOM 1490 N N . GLY A 1 112 ? 12.909 4.997 22.442 1.00 63.91 94 GLY A N 1
ATOM 1491 C CA . GLY A 1 112 ? 13.381 3.640 22.238 1.00 57.28 94 GLY A CA 1
ATOM 1492 C C . GLY A 1 112 ? 14.863 3.537 21.943 1.00 51.41 94 GLY A C 1
ATOM 1493 O O . GLY A 1 112 ? 15.369 2.443 21.674 1.00 53.55 94 GLY A O 1
ATOM 1497 N N . ALA A 1 113 ? 15.572 4.660 21.995 1.00 54.00 95 ALA A N 1
ATOM 1498 C CA . ALA A 1 113 ? 16.993 4.656 21.683 1.00 53.45 95 ALA A CA 1
ATOM 1499 C C . ALA A 1 113 ? 17.792 3.987 22.795 1.00 57.19 95 ALA A C 1
ATOM 1500 O O . ALA A 1 113 ? 17.386 3.960 23.960 1.00 58.23 95 ALA A O 1
ATOM 1507 N N . ASP A 1 114 ? 18.944 3.437 22.416 1.00 54.57 96 ASP A N 1
ATOM 1508 C CA . ASP A 1 114 ? 19.855 2.813 23.366 1.00 52.98 96 ASP A CA 1
ATOM 1509 C C . ASP A 1 114 ? 20.922 3.776 23.858 1.00 53.99 96 ASP A C 1
ATOM 1510 O O . ASP A 1 114 ? 21.380 3.656 25.000 1.00 55.40 96 A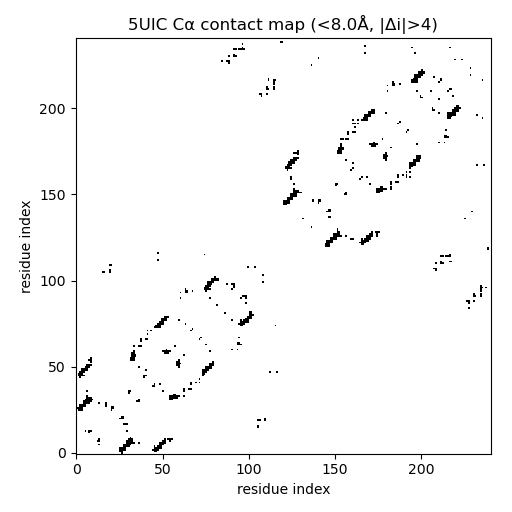SP A O 1
ATOM 1519 N N . ASP A 1 115 ? 21.330 4.723 23.019 1.00 56.72 97 ASP A N 1
ATOM 1520 C CA . ASP A 1 115 ? 22.266 5.759 23.421 1.00 57.07 97 ASP A CA 1
ATOM 1521 C C . ASP A 1 115 ? 21.959 7.008 22.609 1.00 52.29 97 ASP A C 1
ATOM 1522 O O . ASP A 1 115 ? 21.098 7.001 21.725 1.00 54.51 97 ASP A O 1
ATOM 1531 N N . TYR A 1 116 ? 22.676 8.088 22.908 1.00 58.27 98 TYR A N 1
ATOM 1532 C CA . TYR A 1 116 ? 22.325 9.394 22.359 1.00 48.92 98 TYR A CA 1
ATOM 1533 C C . TYR A 1 116 ? 23.573 10.263 22.387 1.00 57.46 98 TYR A C 1
ATOM 1534 O O . TYR A 1 116 ? 24.018 10.673 23.464 1.00 72.20 98 TYR A O 1
ATOM 1552 N N . LEU A 1 117 ? 24.136 10.529 21.213 1.00 58.06 99 LEU A N 1
ATOM 1553 C CA . LEU A 1 117 ? 25.306 11.383 21.072 1.00 53.25 99 LEU A CA 1
ATOM 1554 C C . LEU A 1 117 ? 24.909 12.705 20.433 1.00 60.15 99 LEU A C 1
ATOM 1555 O O . LEU A 1 117 ? 24.027 12.751 19.569 1.00 59.30 99 LEU A O 1
ATOM 1571 N N . THR A 1 118 ? 25.568 13.774 20.861 1.00 59.65 100 THR A N 1
ATOM 1572 C CA . THR A 1 118 ? 25.360 15.104 20.313 1.00 63.37 100 THR A CA 1
ATOM 1573 C C . THR A 1 118 ? 26.572 15.507 19.487 1.00 61.18 100 THR A C 1
ATOM 1574 O O . THR A 1 118 ? 27.711 15.179 19.835 1.00 59.69 100 THR A O 1
ATOM 1585 N N . LYS A 1 119 ? 26.325 16.196 18.399 1.00 66.23 101 LYS A N 1
ATOM 1586 C CA . LYS A 1 119 ? 27.432 16.703 17.608 1.00 65.91 101 LYS A CA 1
ATOM 1587 C C . LYS A 1 119 ? 27.832 18.092 18.093 1.00 66.70 101 LYS A C 1
ATOM 1588 O O . LYS A 1 119 ? 26.978 18.878 18.514 1.00 73.91 101 LYS A O 1
ATOM 1607 N N . PRO A 1 120 ? 29.128 18.434 18.052 1.00 63.77 102 PRO A N 1
ATOM 1608 C CA . PRO A 1 120 ? 30.238 17.610 17.562 1.00 64.51 102 PRO A CA 1
ATOM 1609 C C . PRO A 1 120 ? 30.705 16.577 18.579 1.00 63.30 102 PRO A C 1
ATOM 1610 O O . PRO A 1 120 ? 30.739 16.864 19.776 1.00 53.93 102 PRO A O 1
ATOM 1621 N N . PHE A 1 121 ? 31.064 15.390 18.101 1.00 62.73 103 PHE A N 1
ATOM 1622 C CA . PHE A 1 121 ? 31.643 14.353 18.938 1.00 52.71 103 PHE A CA 1
ATOM 1623 C C . PHE A 1 121 ? 32.890 13.810 18.259 1.00 52.55 103 PHE A C 1
ATOM 1624 O O . PHE A 1 121 ? 33.076 13.951 17.048 1.00 54.84 103 PHE A O 1
ATOM 1641 N N . GLU A 1 122 ? 33.751 13.190 19.057 1.00 53.87 104 GLU A N 1
ATOM 1642 C CA . GLU A 1 122 ? 34.952 12.554 18.540 1.00 55.77 104 GLU A CA 1
ATOM 1643 C C . GLU A 1 122 ? 34.627 11.113 18.174 1.00 53.77 104 GLU A C 1
ATOM 1644 O O . GLU A 1 122 ? 34.000 10.392 18.958 1.00 54.29 104 GLU A O 1
ATOM 1656 N N . LEU A 1 123 ? 35.051 10.702 16.977 1.00 47.59 105 LEU A N 1
ATOM 1657 C CA . LEU A 1 123 ? 34.658 9.398 16.453 1.00 49.20 105 LEU A CA 1
ATOM 1658 C C . LEU A 1 123 ? 34.946 8.283 17.447 1.00 47.80 105 LEU A C 1
ATOM 1659 O O . LEU A 1 123 ? 34.171 7.326 17.559 1.00 48.52 105 LEU A O 1
ATOM 1675 N N . LYS A 1 124 ? 36.055 8.388 18.184 1.00 50.33 106 LYS A N 1
ATOM 1676 C CA . LYS A 1 124 ? 36.468 7.287 19.048 1.00 48.81 106 LYS A CA 1
ATOM 1677 C C . LYS A 1 124 ? 35.451 7.016 20.148 1.00 50.86 106 LYS A C 1
ATOM 1678 O O . LYS A 1 124 ? 35.363 5.887 20.640 1.00 57.03 106 LYS A O 1
ATOM 1697 N N . GLU A 1 125 ? 34.673 8.024 20.545 1.00 45.63 107 GLU A N 1
ATOM 1698 C CA . GLU A 1 125 ? 33.614 7.779 21.519 1.00 49.69 107 GLU A CA 1
ATOM 1699 C C . GLU A 1 125 ? 32.535 6.882 20.927 1.00 50.05 107 GLU A C 1
ATOM 1700 O O . GLU A 1 125 ? 32.171 5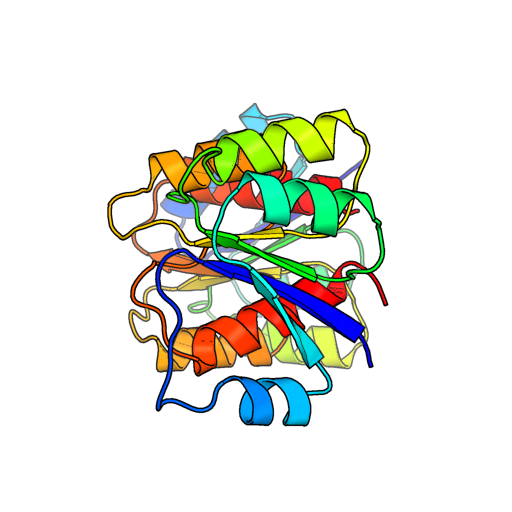.859 21.518 1.00 46.87 107 GLU A O 1
ATOM 1712 N N . LEU A 1 126 ? 32.017 7.245 19.751 1.00 56.37 108 LEU A N 1
ATOM 1713 C CA . LEU A 1 126 ? 30.971 6.442 19.126 1.00 51.29 108 LEU A CA 1
ATOM 1714 C C . LEU A 1 126 ? 31.458 5.024 18.854 1.00 49.07 108 LEU A C 1
ATOM 1715 O O . LEU A 1 126 ? 30.699 4.059 19.002 1.00 47.80 108 LEU A O 1
ATOM 1731 N N . VAL A 1 127 ? 32.724 4.877 18.462 1.00 45.29 109 VAL A N 1
ATOM 1732 C CA . VAL A 1 127 ? 33.295 3.547 18.269 1.00 47.40 109 VAL A CA 1
ATOM 1733 C C . VAL A 1 127 ? 33.244 2.761 19.571 1.00 50.64 109 VAL A C 1
ATOM 1734 O O . VAL A 1 127 ? 32.882 1.579 19.596 1.00 48.11 109 VAL A O 1
ATOM 1747 N N . ALA A 1 128 ? 33.619 3.409 20.675 1.00 48.12 110 ALA A N 1
ATOM 1748 C CA . ALA A 1 128 ? 33.625 2.732 21.965 1.00 50.54 110 ALA A CA 1
ATOM 1749 C C . ALA A 1 128 ? 32.220 2.313 22.379 1.00 48.61 110 ALA A C 1
ATOM 1750 O O . ALA A 1 128 ? 32.034 1.242 22.968 1.00 50.31 110 ALA A O 1
ATOM 1757 N N . ARG A 1 129 ? 31.214 3.141 22.080 1.00 45.71 111 ARG A N 1
ATOM 1758 C CA . ARG A 1 129 ? 29.848 2.797 22.463 1.00 46.50 111 ARG A CA 1
ATOM 1759 C C . ARG A 1 129 ? 29.319 1.639 21.629 1.00 50.91 111 ARG A C 1
ATOM 1760 O O . ARG A 1 129 ? 28.592 0.780 22.141 1.00 47.65 111 ARG A O 1
ATOM 1781 N N . ILE A 1 130 ? 29.672 1.601 20.343 1.00 49.99 112 ILE A N 1
ATOM 1782 C CA . ILE A 1 130 ? 29.276 0.483 19.495 1.00 46.96 112 ILE A CA 1
ATOM 1783 C C . ILE A 1 130 ? 29.890 -0.811 20.006 1.00 45.84 112 ILE A C 1
ATOM 1784 O O . ILE A 1 130 ? 29.242 -1.864 20.014 1.00 52.59 112 ILE A O 1
ATOM 1800 N N . LYS A 1 131 ? 31.154 -0.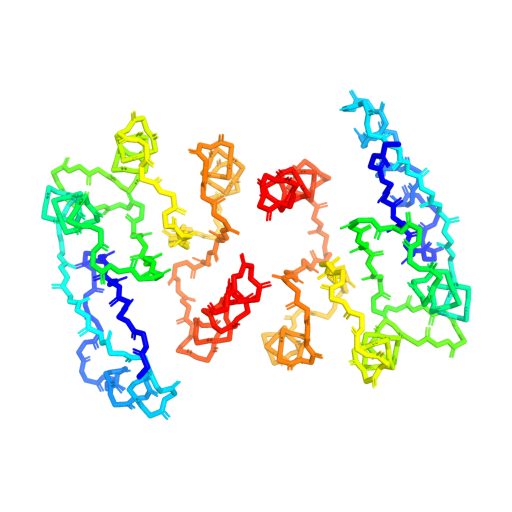760 20.432 1.00 43.48 113 LYS A N 1
ATOM 1801 C CA . LYS A 1 131 ? 31.805 -1.962 20.937 1.00 50.60 113 LYS A CA 1
ATOM 1802 C C . LYS A 1 131 ? 31.240 -2.382 22.286 1.00 54.82 113 LYS A C 1
ATOM 1803 O O . LYS A 1 131 ? 31.141 -3.582 22.565 1.00 62.72 113 LYS A O 1
ATOM 1822 N N . ALA A 1 132 ? 30.852 -1.422 23.129 1.00 58.27 114 ALA A N 1
ATOM 1823 C CA . ALA A 1 132 ? 30.227 -1.773 24.400 1.00 58.21 114 ALA A CA 1
ATOM 1824 C C . ALA A 1 132 ? 28.862 -2.412 24.180 1.00 53.40 114 ALA A C 1
ATOM 1825 O O . ALA A 1 132 ? 28.493 -3.362 24.880 1.00 59.12 114 ALA A O 1
ATOM 1832 N N . ILE A 1 133 ? 28.095 -1.899 23.217 1.00 54.30 115 ILE A N 1
ATOM 1833 C CA . ILE A 1 133 ? 26.830 -2.530 22.858 1.00 55.42 115 ILE A CA 1
ATOM 1834 C C . ILE A 1 133 ? 27.078 -3.903 22.249 1.00 57.25 115 ILE A C 1
ATOM 1835 O O . ILE A 1 133 ? 26.320 -4.851 22.489 1.00 60.09 115 ILE A O 1
ATOM 1851 N N . SER A 1 134 ? 28.141 -4.033 21.452 1.00 51.69 116 SER A N 1
ATOM 1852 C CA . SER A 1 134 ? 28.436 -5.303 20.798 1.00 57.98 116 SER A CA 1
ATOM 1853 C C . SER A 1 134 ? 28.650 -6.426 21.804 1.00 60.36 116 SER A C 1
ATOM 1854 O O . SER A 1 134 ? 28.443 -7.600 21.473 1.00 64.24 116 SER A O 1
ATOM 1862 N N . ARG A 1 135 ? 29.059 -6.096 23.032 1.00 60.86 117 ARG A N 1
ATOM 1863 C CA . ARG A 1 135 ? 29.346 -7.134 24.018 1.00 63.39 117 ARG A CA 1
ATOM 1864 C C . ARG A 1 135 ? 28.074 -7.779 24.555 1.00 62.63 117 ARG A C 1
ATOM 1865 O O . ARG A 1 135 ? 28.090 -8.958 24.927 1.00 60.23 117 ARG A O 1
ATOM 1886 N N . ARG A 1 136 ? 26.972 -7.034 24.606 1.00 62.57 118 ARG A N 1
ATOM 1887 C CA . ARG A 1 136 ? 25.732 -7.518 25.195 1.00 63.75 118 ARG A CA 1
ATOM 1888 C C . ARG A 1 136 ? 24.816 -8.195 24.185 1.00 66.74 118 ARG A C 1
ATOM 1889 O O . ARG A 1 136 ? 23.634 -8.399 24.480 1.00 78.14 118 ARG A O 1
ATOM 1910 N N . ILE A 1 137 ? 25.330 -8.552 23.013 1.00 70.90 119 ILE A N 1
ATOM 1911 C CA . ILE A 1 137 ? 24.510 -9.148 21.965 1.00 72.04 119 ILE A CA 1
ATOM 1912 C C . ILE A 1 137 ? 25.208 -10.376 21.395 1.00 63.50 119 ILE A C 1
ATOM 1913 O O . ILE A 1 137 ? 24.737 -11.501 21.566 1.00 71.94 119 ILE A O 1
ATOM 1929 N N . ASN B 1 18 ? 9.754 -4.013 40.906 1.00 88.81 0 ASN B N 1
ATOM 1930 C CA . ASN B 1 18 ? 10.436 -4.775 39.820 1.00 84.88 0 ASN B CA 1
ATOM 1931 C C . ASN B 1 18 ? 11.880 -5.120 40.203 1.00 80.17 0 ASN B C 1
ATOM 1932 O O . ASN B 1 18 ? 12.110 -6.082 40.937 1.00 77.68 0 ASN B O 1
ATOM 1943 N N . MET B 1 19 ? 12.845 -4.335 39.728 1.00 71.42 1 MET B N 1
ATOM 1944 C CA . MET B 1 19 ? 14.253 -4.686 39.842 1.00 66.98 1 MET B CA 1
ATOM 1945 C C . MET B 1 19 ? 14.961 -3.827 40.883 1.00 60.46 1 MET B C 1
ATOM 1946 O O . MET B 1 19 ? 14.545 -2.709 41.198 1.00 57.49 1 MET B O 1
ATOM 1960 N N . ARG B 1 20 ? 16.048 -4.384 41.413 1.00 54.42 2 ARG B N 1
ATOM 1961 C CA . ARG B 1 20 ? 16.908 -3.698 42.367 1.00 48.26 2 ARG B CA 1
ATOM 1962 C C . ARG B 1 20 ? 18.026 -2.982 41.620 1.00 47.28 2 ARG B C 1
ATOM 1963 O O . ARG B 1 20 ? 18.643 -3.558 40.718 1.00 46.84 2 ARG B O 1
ATOM 1984 N N . ILE B 1 21 ? 18.286 -1.733 41.996 1.00 44.50 3 ILE B N 1
ATOM 1985 C CA . ILE B 1 21 ? 19.373 -0.954 41.420 1.00 45.20 3 ILE B CA 1
ATOM 1986 C C . ILE B 1 21 ? 20.234 -0.409 42.551 1.00 46.24 3 ILE B C 1
ATOM 1987 O O . ILE B 1 21 ? 19.722 -0.027 43.608 1.00 41.99 3 ILE B O 1
ATOM 2003 N N . LEU B 1 22 ? 21.542 -0.375 42.323 1.00 45.71 4 LEU B N 1
ATOM 2004 C CA . LEU B 1 22 ? 22.497 0.150 43.286 1.00 42.08 4 LEU B CA 1
ATOM 2005 C C . LEU B 1 22 ? 22.969 1.524 42.833 1.00 42.41 4 LEU B C 1
ATOM 2006 O O . LEU B 1 22 ? 23.281 1.720 41.654 1.00 46.45 4 LEU B O 1
ATOM 2022 N N . LEU B 1 23 ? 23.013 2.473 43.765 1.00 38.35 5 LEU B N 1
ATOM 2023 C CA . LEU B 1 23 ? 23.601 3.786 43.520 1.00 46.08 5 LEU B CA 1
ATOM 2024 C C . LEU B 1 23 ? 24.766 3.966 44.481 1.00 37.87 5 LEU B C 1
ATOM 2025 O O . LEU B 1 23 ? 24.563 4.089 45.693 1.00 39.98 5 LEU B O 1
ATOM 2041 N N . ALA B 1 24 ? 25.976 3.972 43.936 1.00 40.23 6 ALA B N 1
ATOM 2042 C CA . ALA B 1 24 ? 27.198 4.190 44.699 1.00 37.28 6 ALA B CA 1
ATOM 2043 C C . ALA B 1 24 ? 27.710 5.580 44.349 1.00 45.32 6 ALA B C 1
ATOM 2044 O O . ALA B 1 24 ? 28.176 5.809 43.227 1.00 46.58 6 ALA B O 1
ATOM 2051 N N . GLU B 1 25 ? 27.619 6.506 45.301 1.00 48.04 7 GLU B N 1
ATOM 2052 C CA . GLU B 1 25 ? 27.961 7.893 45.032 1.00 50.85 7 GLU B CA 1
ATOM 2053 C C . GLU B 1 25 ? 28.556 8.528 46.277 1.00 60.70 7 GLU B C 1
ATOM 2054 O O . GLU B 1 25 ? 28.054 8.331 47.387 1.00 61.96 7 GLU B O 1
ATOM 2066 N N . ASP B 1 26 ? 29.633 9.290 46.078 1.00 71.57 8 ASP B N 1
ATOM 2067 C CA . ASP B 1 26 ? 30.195 10.081 47.166 1.00 79.82 8 ASP B CA 1
ATOM 2068 C C . ASP B 1 26 ? 29.233 11.184 47.590 1.00 79.06 8 ASP B C 1
ATOM 2069 O O . ASP B 1 26 ? 29.144 11.518 48.777 1.00 95.35 8 ASP B O 1
ATOM 2078 N N . ASP B 1 27 ? 28.504 11.756 46.633 1.00 98.33 9 ASP B N 1
ATOM 2079 C CA . ASP B 1 27 ? 27.543 12.826 46.884 1.00 109.18 9 ASP B CA 1
ATOM 2080 C C . ASP B 1 27 ? 26.140 12.230 46.879 1.00 107.63 9 ASP B C 1
ATOM 2081 O O . ASP B 1 27 ? 25.641 11.809 45.831 1.00 110.66 9 ASP B O 1
ATOM 2090 N N . LEU B 1 28 ? 25.498 12.207 48.043 1.00 104.98 10 LEU B N 1
ATOM 2091 C CA . LEU B 1 28 ? 24.134 11.712 48.154 1.00 114.16 10 LEU B CA 1
ATOM 2092 C C . LEU B 1 28 ? 23.161 12.877 48.032 1.00 122.00 10 LEU B C 1
ATOM 2093 O O . LEU B 1 28 ? 23.311 13.894 48.716 1.00 122.90 10 LEU B O 1
ATOM 2109 N N . HIS B 1 29 ? 22.165 12.723 47.157 1.00 119.89 11 HIS B N 1
ATOM 2110 C CA . HIS B 1 29 ? 21.226 13.800 46.848 1.00 117.60 11 HIS B CA 1
ATOM 2111 C C . HIS B 1 29 ? 20.049 13.733 47.819 1.00 114.84 11 HIS B C 1
ATOM 2112 O O . HIS B 1 29 ? 18.976 13.207 47.518 1.00 112.32 11 HIS B O 1
ATOM 2126 N N . LEU B 1 30 ? 20.264 14.281 49.011 1.00 117.84 12 LEU B N 1
ATOM 2127 C CA . LEU B 1 30 ? 19.183 14.437 49.971 1.00 121.60 12 LEU B CA 1
ATOM 2128 C C . LEU B 1 30 ? 18.373 15.687 49.649 1.00 117.97 12 LEU B C 1
ATOM 2129 O O . LEU B 1 30 ? 18.876 16.645 49.055 1.00 119.28 12 LEU B O 1
ATOM 2145 N N . GLY B 1 31 ? 17.106 15.672 50.054 1.00 112.59 13 GLY B N 1
ATOM 2146 C CA . GLY B 1 31 ? 16.215 16.781 49.791 1.00 111.28 13 GLY B CA 1
ATOM 2147 C C . GLY B 1 31 ? 15.638 16.824 48.392 1.00 112.31 13 GLY B C 1
ATOM 2148 O O . GLY B 1 31 ? 14.825 17.712 48.107 1.00 104.44 13 GLY B O 1
ATOM 2152 N N . GLU B 1 32 ? 16.036 15.905 47.508 1.00 125.10 14 GLU B N 1
ATOM 2153 C CA . GLU B 1 32 ? 15.494 15.842 46.158 1.00 132.92 14 GLU B CA 1
ATOM 2154 C C . GLU B 1 32 ? 14.541 14.675 45.942 1.00 134.14 14 GLU B C 1
ATOM 2155 O O . GLU B 1 32 ? 13.792 14.687 44.960 1.00 129.51 14 GLU B O 1
ATOM 2167 N N . GLY B 1 33 ? 14.552 13.675 46.819 1.00 136.68 15 GLY B N 1
ATOM 2168 C CA . GLY B 1 33 ? 13.562 12.611 46.751 1.00 130.24 15 GLY B CA 1
ATOM 2169 C C . GLY B 1 33 ? 13.672 11.753 45.512 1.00 115.55 15 GLY B C 1
ATOM 2170 O O . GLY B 1 33 ? 12.655 11.455 44.872 1.00 110.00 15 GLY B O 1
ATOM 2174 N N . LEU B 1 34 ? 14.891 11.347 45.151 1.00 110.33 16 LEU B N 1
ATOM 2175 C CA . LEU B 1 34 ? 15.055 10.428 44.029 1.00 100.71 16 LEU B CA 1
ATOM 2176 C C . LEU B 1 34 ? 14.482 9.053 44.343 1.00 86.73 16 LEU B C 1
ATOM 2177 O O . LEU B 1 34 ? 14.112 8.315 43.423 1.00 78.05 16 LEU B O 1
ATOM 2193 N N . LEU B 1 35 ? 14.399 8.692 45.625 1.00 81.79 17 LEU B N 1
ATOM 2194 C CA . LEU B 1 35 ? 13.944 7.355 45.990 1.00 77.30 17 LEU B CA 1
ATOM 2195 C C . LEU B 1 35 ? 12.515 7.111 45.519 1.00 77.77 17 LEU B C 1
ATOM 2196 O O . LEU B 1 35 ? 12.228 6.096 44.873 1.00 76.15 17 LEU B O 1
ATOM 2212 N N . GLU B 1 36 ? 11.600 8.028 45.839 1.00 85.40 18 GLU B N 1
ATOM 2213 C CA . GLU B 1 36 ? 10.213 7.852 45.417 1.00 85.62 18 GLU B CA 1
ATOM 2214 C C . GLU B 1 36 ? 10.084 7.935 43.902 1.00 78.55 18 GLU B C 1
ATOM 2215 O O . GLU B 1 36 ? 9.308 7.185 43.299 1.00 77.88 18 GLU B O 1
ATOM 2227 N N . ALA B 1 37 ? 10.835 8.839 43.270 1.00 76.14 19 ALA B N 1
ATOM 2228 C CA . ALA B 1 37 ? 10.784 8.966 41.818 1.00 72.56 19 ALA B CA 1
ATOM 2229 C C . ALA B 1 37 ? 11.183 7.658 41.145 1.00 73.03 19 ALA B C 1
ATOM 2230 O O . ALA B 1 37 ? 10.434 7.105 40.332 1.00 70.41 19 ALA B O 1
ATOM 2237 N N . LEU B 1 38 ? 12.368 7.145 41.479 1.00 71.72 20 LEU B N 1
ATOM 2238 C CA . LEU B 1 38 ? 12.813 5.879 40.908 1.00 73.14 20 LEU B CA 1
ATOM 2239 C C . LEU B 1 38 ? 11.894 4.735 41.317 1.00 71.90 20 LEU B C 1
ATOM 2240 O O . LEU B 1 38 ? 11.558 3.874 40.495 1.00 66.10 20 LEU B O 1
ATOM 2256 N N . GLN B 1 39 ? 11.475 4.708 42.585 1.00 69.77 21 GLN B N 1
ATOM 2257 C CA . GLN B 1 39 ? 10.589 3.642 43.042 1.00 75.13 21 GLN B CA 1
ATOM 2258 C C . GLN B 1 39 ? 9.266 3.672 42.288 1.00 71.65 21 GLN B C 1
ATOM 2259 O O . GLN B 1 39 ? 8.695 2.619 41.980 1.00 70.62 21 GLN B O 1
ATOM 2273 N N . LYS B 1 40 ? 8.760 4.868 41.982 1.00 73.53 22 LYS B N 1
ATOM 2274 C CA . LYS B 1 40 ? 7.547 4.973 41.182 1.00 79.65 22 LYS B CA 1
ATOM 2275 C C . LYS B 1 40 ? 7.756 4.459 39.764 1.00 74.13 22 LYS B C 1
ATOM 2276 O O . LYS B 1 40 ? 6.781 4.092 39.101 1.00 65.57 22 LYS B O 1
ATOM 2295 N N . GLU B 1 41 ? 9.000 4.421 39.290 1.00 71.06 23 GLU B N 1
ATOM 2296 C CA . GLU B 1 41 ? 9.340 3.781 38.027 1.00 67.92 23 GLU B CA 1
ATOM 2297 C C . GLU B 1 41 ? 9.595 2.287 38.186 1.00 68.56 23 GLU B C 1
ATOM 2298 O O . GLU B 1 41 ? 10.052 1.643 37.236 1.00 66.79 23 GLU B O 1
ATOM 2310 N N . GLY B 1 42 ? 9.321 1.726 39.363 1.00 62.16 24 GLY B N 1
ATOM 2311 C CA . GLY B 1 42 ? 9.537 0.315 39.608 1.00 66.59 24 GLY B CA 1
ATOM 2312 C C . GLY B 1 42 ? 10.940 -0.057 40.028 1.00 69.59 24 GLY B C 1
ATOM 2313 O O . GLY B 1 42 ? 11.241 -1.252 40.129 1.00 66.72 24 GLY B O 1
ATOM 2317 N N . LEU B 1 43 ? 11.806 0.920 40.288 1.00 65.25 25 LEU B N 1
ATOM 2318 C CA . LEU B 1 43 ? 13.213 0.669 40.584 1.00 64.14 25 LEU B CA 1
ATOM 2319 C C . LEU B 1 43 ? 13.437 0.775 42.088 1.00 64.03 25 LEU B C 1
ATOM 2320 O O . LEU B 1 43 ? 13.390 1.873 42.655 1.00 67.67 25 LEU B O 1
ATOM 2336 N N . ILE B 1 44 ? 13.684 -0.363 42.729 1.00 61.22 26 ILE B N 1
ATOM 2337 C CA . ILE B 1 44 ? 13.954 -0.404 44.164 1.00 59.52 26 ILE B CA 1
ATOM 2338 C C . ILE B 1 44 ? 15.428 -0.079 44.388 1.00 58.56 26 ILE B C 1
ATOM 2339 O O . ILE B 1 44 ? 16.312 -0.764 43.862 1.00 57.26 26 ILE B O 1
ATOM 2355 N N . VAL B 1 45 ? 15.693 0.958 45.182 1.00 56.91 27 VAL B N 1
ATOM 2356 C CA . VAL B 1 45 ? 17.015 1.574 45.278 1.00 51.59 27 VAL B CA 1
ATOM 2357 C C . VAL B 1 45 ? 17.736 1.103 46.534 1.00 52.37 27 VAL B C 1
ATOM 2358 O O . VAL B 1 45 ? 17.120 0.902 47.590 1.00 46.34 27 VAL B O 1
ATOM 2371 N N . ASN B 1 46 ? 19.054 0.939 46.414 1.00 49.11 28 ASN B N 1
ATOM 2372 C CA . ASN B 1 46 ? 19.953 0.751 47.542 1.00 39.60 28 ASN B CA 1
ATOM 2373 C C . ASN B 1 46 ? 21.127 1.710 47.387 1.00 39.63 28 ASN B C 1
ATOM 2374 O O . ASN B 1 46 ? 21.578 1.978 46.272 1.00 43.19 28 ASN B O 1
ATOM 2385 N N . LEU B 1 47 ? 21.622 2.224 48.513 1.00 40.60 29 LEU B N 1
ATOM 2386 C CA . LEU B 1 47 ? 22.591 3.313 48.514 1.00 38.60 29 LEU B CA 1
ATOM 2387 C C . LEU B 1 47 ? 23.871 2.921 49.242 1.00 41.75 29 LEU B C 1
ATOM 2388 O O . LEU B 1 47 ? 23.828 2.318 50.319 1.00 37.39 29 LEU B O 1
ATOM 2404 N N . VAL B 1 48 ? 25.009 3.276 48.643 1.00 37.89 30 VAL B N 1
ATOM 2405 C CA . VAL B 1 48 ? 26.316 3.197 49.284 1.00 39.57 30 VAL B CA 1
ATOM 2406 C C . VAL B 1 48 ? 27.120 4.417 48.850 1.00 36.89 30 VAL B C 1
ATOM 2407 O O . VAL B 1 48 ? 26.750 5.132 47.918 1.00 35.69 30 VAL B O 1
ATOM 2420 N N . SER B 1 49 ? 28.242 4.649 49.539 1.00 39.20 31 SER B N 1
ATOM 2421 C CA . SER B 1 49 ? 29.023 5.858 49.308 1.00 46.77 31 SER B CA 1
ATOM 2422 C C . SER B 1 49 ? 30.532 5.625 49.301 1.00 47.67 31 SER B C 1
ATOM 2423 O O . SER B 1 49 ? 31.289 6.602 49.354 1.00 48.21 31 SER B O 1
ATOM 2431 N N . ASP B 1 50 ? 30.998 4.380 49.231 1.00 38.41 32 ASP B N 1
ATOM 2432 C CA . ASP B 1 50 ? 32.425 4.114 49.144 1.00 46.63 32 ASP B CA 1
ATOM 2433 C C . ASP B 1 50 ? 32.651 2.887 48.272 1.00 45.53 32 ASP B C 1
ATOM 2434 O O . ASP B 1 50 ? 31.830 1.966 48.243 1.00 38.55 32 ASP B O 1
ATOM 2443 N N . GLY B 1 51 ? 33.782 2.887 47.564 1.00 49.55 33 GLY B N 1
ATOM 2444 C CA . GLY B 1 51 ? 34.046 1.842 46.589 1.00 43.63 33 GLY B CA 1
ATOM 2445 C C . GLY B 1 51 ? 34.104 0.451 47.185 1.00 49.58 33 GLY B C 1
ATOM 2446 O O . GLY B 1 51 ? 33.712 -0.520 46.534 1.00 53.61 33 GLY B O 1
ATOM 2450 N N . GLU B 1 52 ? 34.598 0.327 48.418 1.00 50.95 34 GLU B N 1
ATOM 2451 C CA . GLU B 1 52 ? 34.709 -0.993 49.030 1.00 53.48 34 GLU B CA 1
ATOM 2452 C C . GLU B 1 52 ? 33.335 -1.623 49.213 1.00 48.39 34 GLU B C 1
ATOM 2453 O O . GLU B 1 52 ? 33.129 -2.798 48.891 1.00 51.34 34 GLU B O 1
ATOM 2465 N N . ALA B 1 53 ? 32.378 -0.852 49.730 1.00 47.22 35 ALA B N 1
ATOM 2466 C CA . ALA B 1 53 ? 31.025 -1.369 49.898 1.00 47.43 35 ALA B CA 1
ATOM 2467 C C . ALA B 1 53 ? 30.341 -1.570 48.552 1.00 46.36 35 ALA B C 1
ATOM 2468 O O . ALA B 1 53 ? 29.592 -2.536 48.370 1.00 48.04 35 ALA B O 1
ATOM 2475 N N . ALA B 1 54 ? 30.587 -0.670 47.596 1.00 39.26 36 ALA B N 1
ATOM 2476 C CA . ALA B 1 54 ? 29.986 -0.817 46.273 1.00 46.98 36 ALA B CA 1
ATOM 2477 C C . ALA B 1 54 ? 30.400 -2.131 45.624 1.00 44.65 36 ALA B C 1
ATOM 2478 O O . ALA B 1 54 ? 29.563 -2.847 45.061 1.00 44.06 36 ALA B O 1
ATOM 2485 N N . GLN B 1 55 ? 31.688 -2.468 45.697 1.00 44.10 37 GLN B N 1
ATOM 2486 C CA . GLN B 1 55 ? 32.160 -3.716 45.106 1.00 47.36 37 GLN B CA 1
ATOM 2487 C C . GLN B 1 55 ? 31.518 -4.921 45.780 1.00 49.18 37 GLN B C 1
ATOM 2488 O O . GLN B 1 55 ? 31.114 -5.876 45.107 1.00 44.46 37 GLN B O 1
ATOM 2502 N N . THR B 1 56 ? 31.417 -4.897 47.109 1.00 39.82 38 THR B N 1
ATOM 2503 C CA . THR B 1 56 ? 30.820 -6.020 47.823 1.00 45.45 38 THR B CA 1
ATOM 2504 C C . THR B 1 56 ? 29.346 -6.169 47.470 1.00 43.93 38 THR B C 1
ATOM 2505 O O . THR B 1 56 ? 28.853 -7.288 47.288 1.00 42.84 38 THR B O 1
ATOM 2516 N N . PHE B 1 57 ? 28.625 -5.051 47.372 1.00 43.21 39 PHE B N 1
ATOM 2517 C CA . PHE B 1 57 ? 27.226 -5.103 46.965 1.00 48.86 39 PHE B CA 1
ATOM 2518 C C . PHE B 1 57 ? 27.090 -5.681 45.561 1.00 44.61 39 PHE B C 1
ATOM 2519 O O . PHE B 1 57 ? 26.263 -6.567 45.316 1.00 49.03 39 PHE B O 1
ATOM 2536 N N . ILE B 1 58 ? 27.897 -5.184 44.624 1.00 42.08 40 ILE B N 1
ATOM 2537 C CA . ILE B 1 58 ? 27.829 -5.657 43.245 1.00 45.81 40 ILE B CA 1
ATOM 2538 C C . ILE B 1 58 ? 28.116 -7.151 43.179 1.00 44.69 40 ILE B C 1
ATOM 2539 O O . ILE B 1 58 ? 27.425 -7.901 42.479 1.00 44.00 40 ILE B O 1
ATOM 2555 N N . GLU B 1 59 ? 29.142 -7.607 43.902 1.00 45.60 41 GLU B N 1
ATOM 2556 C CA . GLU B 1 59 ? 29.512 -9.017 43.862 1.00 52.73 41 GLU B CA 1
ATOM 2557 C C . GLU B 1 59 ? 28.398 -9.910 44.389 1.00 49.59 41 GLU B C 1
ATOM 2558 O O . GLU B 1 59 ? 28.306 -11.082 44.003 1.00 57.68 41 GLU B O 1
ATOM 2570 N N . SER B 1 60 ? 27.546 -9.386 45.271 1.00 45.97 42 SER B N 1
ATOM 2571 C CA . SER B 1 60 ? 26.439 -10.178 45.791 1.00 49.37 42 SER B CA 1
ATOM 2572 C C . SER B 1 60 ? 25.517 -10.666 44.684 1.00 45.32 42 SER B C 1
ATOM 2573 O O . SER B 1 60 ? 24.803 -11.655 44.879 1.00 46.78 42 SER B O 1
ATOM 2581 N N . GLY B 1 61 ? 25.514 -9.998 43.533 1.00 47.93 43 GLY B N 1
ATOM 2582 C CA . GLY B 1 61 ? 24.665 -10.407 42.433 1.00 48.84 43 GLY B CA 1
ATOM 2583 C C . GLY B 1 61 ? 23.193 -10.140 42.639 1.00 47.09 43 GLY B C 1
ATOM 2584 O O . GLY B 1 61 ? 22.368 -10.692 41.909 1.00 53.12 43 GLY B O 1
ATOM 2588 N N . LEU B 1 62 ? 22.836 -9.304 43.610 1.00 50.41 44 LEU B N 1
ATOM 2589 C CA . LEU B 1 62 ? 21.441 -9.006 43.903 1.00 51.94 44 LEU B CA 1
ATOM 2590 C C . LEU B 1 62 ? 20.896 -7.838 43.095 1.00 50.51 44 LEU B C 1
ATOM 2591 O O . LEU B 1 62 ? 19.711 -7.517 43.224 1.00 47.94 44 LEU B O 1
ATOM 2607 N N . TYR B 1 63 ? 21.718 -7.199 42.270 1.00 45.84 45 TYR B N 1
ATOM 2608 C CA . TYR B 1 63 ? 21.322 -5.994 41.559 1.00 46.31 45 TYR B CA 1
ATOM 2609 C C . TYR B 1 63 ? 21.240 -6.255 40.063 1.00 42.73 45 TYR B C 1
ATOM 2610 O O . TYR B 1 63 ? 22.046 -7.005 39.504 1.00 43.09 45 TYR B O 1
ATOM 2628 N N . ASP B 1 64 ? 20.251 -5.633 39.427 1.00 44.48 46 ASP B N 1
ATOM 2629 C CA . ASP B 1 64 ? 20.059 -5.736 37.988 1.00 51.50 46 ASP B CA 1
ATOM 2630 C C . ASP B 1 64 ? 20.689 -4.581 37.228 1.00 42.74 46 ASP B C 1
ATOM 2631 O O . ASP B 1 64 ? 21.074 -4.752 36.067 1.00 48.21 46 ASP B O 1
ATOM 2640 N N . ILE B 1 65 ? 20.800 -3.412 37.854 1.00 48.60 47 ILE B N 1
ATOM 2641 C CA . ILE B 1 65 ? 21.502 -2.270 37.282 1.00 45.45 47 ILE B CA 1
ATOM 2642 C C . ILE B 1 65 ? 22.310 -1.615 38.392 1.00 42.96 47 ILE B C 1
ATOM 2643 O O . ILE B 1 65 ? 21.866 -1.551 39.544 1.00 42.07 47 ILE B O 1
ATOM 2659 N N . VAL B 1 66 ? 23.502 -1.137 38.048 1.00 36.65 48 VAL B N 1
ATOM 2660 C CA . VAL B 1 66 ? 24.391 -0.471 38.991 1.00 36.07 48 VAL B CA 1
ATOM 2661 C C . VAL B 1 66 ? 24.753 0.895 38.429 1.00 39.13 48 VAL B C 1
ATOM 2662 O O . VAL B 1 66 ? 25.159 1.007 37.266 1.00 44.40 48 VAL B O 1
ATOM 2675 N N . VAL B 1 67 ? 24.602 1.926 39.253 1.00 36.29 49 VAL B N 1
ATOM 2676 C CA . VAL B 1 67 ? 25.063 3.272 38.935 1.00 37.85 49 VAL B CA 1
ATOM 2677 C C . VAL B 1 67 ? 26.271 3.545 39.818 1.00 40.79 49 VAL B C 1
ATOM 2678 O O . VAL B 1 67 ? 26.162 3.543 41.051 1.00 35.94 49 VAL B O 1
ATOM 2691 N N . LEU B 1 68 ? 27.420 3.778 39.191 1.00 45.15 50 LEU B N 1
ATOM 2692 C CA . LEU B 1 68 ? 28.704 3.766 39.880 1.00 44.74 50 LEU B CA 1
ATOM 2693 C C . LEU B 1 68 ? 29.401 5.104 39.685 1.00 48.04 50 LEU B C 1
ATOM 2694 O O . LEU B 1 68 ? 29.655 5.518 38.549 1.00 51.78 50 LEU B O 1
ATOM 2710 N N . ASP B 1 69 ? 29.707 5.772 40.794 1.00 49.40 51 ASP B N 1
ATOM 2711 C CA . ASP B 1 69 ? 30.448 7.025 40.767 1.00 48.49 51 ASP B CA 1
ATOM 2712 C C . ASP B 1 69 ? 31.928 6.741 40.549 1.00 55.35 51 ASP B C 1
ATOM 2713 O O . ASP B 1 69 ? 32.499 5.858 41.195 1.00 56.89 51 ASP B O 1
ATOM 2722 N N . ILE B 1 70 ? 32.550 7.493 39.639 1.00 55.18 52 ILE B N 1
ATOM 2723 C CA . ILE B 1 70 ? 33.949 7.240 39.313 1.00 56.23 52 ILE B CA 1
ATOM 2724 C C . ILE B 1 70 ? 34.850 7.607 40.485 1.00 58.31 52 ILE B C 1
ATOM 2725 O O . ILE B 1 70 ? 35.816 6.895 40.785 1.00 62.05 52 ILE B O 1
ATOM 2741 N N . GLY B 1 71 ? 34.559 8.714 41.162 1.00 62.16 53 GLY B N 1
ATOM 2742 C CA . GLY B 1 71 ? 35.437 9.208 42.206 1.00 62.63 53 GLY B CA 1
ATOM 2743 C C . GLY B 1 71 ? 34.987 8.878 43.615 1.00 64.36 53 GLY B C 1
ATOM 2744 O O . GLY B 1 71 ? 34.729 9.782 44.415 1.00 72.12 53 GLY B O 1
ATOM 2748 N N . MET B 1 72 ? 34.900 7.594 43.939 1.00 57.61 54 MET B N 1
ATOM 2749 C CA . MET B 1 72 ? 34.498 7.193 45.275 1.00 59.84 54 MET B CA 1
ATOM 2750 C C . MET B 1 72 ? 35.694 7.157 46.216 1.00 57.55 54 MET B C 1
ATOM 2751 O O . MET B 1 72 ? 36.843 7.076 45.777 1.00 64.99 54 MET B O 1
ATOM 2765 N N . PRO B 1 73 ? 35.454 7.207 47.522 1.00 55.99 55 PRO B N 1
ATOM 2766 C CA . PRO B 1 73 ? 36.538 6.961 48.474 1.00 60.93 55 PRO B CA 1
ATOM 2767 C C . PRO B 1 73 ? 36.960 5.502 48.475 1.00 59.92 55 PRO B C 1
ATOM 2768 O O . PRO B 1 73 ? 36.240 4.611 48.018 1.00 59.29 55 PRO B O 1
ATOM 2779 N N . ILE B 1 74 ? 38.160 5.276 49.004 1.00 63.92 56 ILE B N 1
ATOM 2780 C CA . ILE B 1 74 ? 38.750 3.947 49.109 1.00 61.96 56 ILE B CA 1
ATOM 2781 C C . ILE B 1 74 ? 39.053 3.446 47.702 1.00 63.04 56 ILE B C 1
ATOM 2782 O O . ILE B 1 74 ? 40.159 3.653 47.188 1.00 76.42 56 ILE B O 1
ATOM 2798 N N . LYS B 1 75 ? 38.084 2.797 47.064 1.00 61.23 57 LYS B N 1
ATOM 2799 C CA . LYS B 1 75 ? 38.234 2.307 45.699 1.00 60.77 57 LYS B CA 1
ATOM 2800 C C . LYS B 1 75 ? 37.440 3.203 44.761 1.00 53.81 57 LYS B C 1
ATOM 2801 O O . LYS B 1 75 ? 36.260 3.473 45.006 1.00 55.52 57 LYS B O 1
ATOM 2820 N N . THR B 1 76 ? 38.084 3.666 43.695 1.00 52.23 58 THR B N 1
ATOM 2821 C CA . THR B 1 76 ? 37.381 4.484 42.722 1.00 59.67 58 THR B CA 1
ATOM 2822 C C . THR B 1 76 ? 36.410 3.621 41.921 1.00 53.74 58 THR B C 1
ATOM 2823 O O . THR B 1 76 ? 36.418 2.389 41.993 1.00 56.94 58 THR B O 1
ATOM 2834 N N . GLY B 1 77 ? 35.553 4.287 41.148 1.00 48.75 59 GLY B N 1
ATOM 2835 C CA . GLY B 1 77 ? 34.617 3.562 40.310 1.00 52.90 59 GLY B CA 1
ATOM 2836 C C . GLY B 1 77 ? 35.297 2.686 39.279 1.00 51.91 59 GLY B C 1
ATOM 2837 O O . GLY B 1 77 ? 34.779 1.624 38.921 1.00 50.31 59 GLY B O 1
ATOM 2841 N N . LEU B 1 78 ? 36.465 3.108 38.789 1.00 51.76 60 LEU B N 1
ATOM 2842 C CA . LEU B 1 78 ? 37.171 2.316 37.786 1.00 56.03 60 LEU B CA 1
ATOM 2843 C C . LEU B 1 78 ? 37.781 1.063 38.401 1.00 55.60 60 LEU B C 1
ATOM 2844 O O . LEU B 1 78 ? 37.728 -0.015 37.798 1.00 52.37 60 LEU B O 1
ATOM 2860 N N . GLU B 1 79 ? 38.361 1.181 39.598 1.00 52.26 61 GLU B N 1
ATOM 2861 C CA . GLU B 1 79 ? 38.834 -0.005 40.307 1.00 54.48 61 GLU B CA 1
ATOM 2862 C C . GLU B 1 79 ? 37.699 -1.001 40.498 1.00 50.81 61 GLU B C 1
ATOM 2863 O O . GLU B 1 79 ? 37.824 -2.181 40.152 1.00 48.98 61 GLU B O 1
ATOM 2875 N N . VAL B 1 80 ? 36.580 -0.535 41.056 1.00 51.64 62 VAL B N 1
ATOM 2876 C CA . VAL B 1 80 ? 35.431 -1.407 41.292 1.00 49.26 62 VAL B CA 1
ATOM 2877 C C . VAL B 1 80 ? 35.011 -2.079 39.994 1.00 42.94 62 VAL B C 1
ATOM 2878 O O . VAL B 1 80 ? 34.781 -3.292 39.944 1.00 40.58 62 VAL B O 1
ATOM 2891 N N . LEU B 1 81 ? 34.904 -1.290 38.922 1.00 44.49 63 LEU B N 1
ATOM 2892 C CA . LEU B 1 81 ? 34.502 -1.833 37.629 1.00 44.28 63 LEU B CA 1
ATOM 2893 C C . LEU B 1 81 ? 35.470 -2.917 37.169 1.00 43.71 63 LEU B C 1
ATOM 2894 O O . LEU B 1 81 ? 35.050 -3.999 36.743 1.00 39.75 63 LEU B O 1
ATOM 2910 N N . ARG B 1 82 ? 36.775 -2.643 37.248 1.00 42.89 64 ARG B N 1
ATOM 2911 C CA . ARG B 1 82 ? 37.773 -3.655 36.919 1.00 47.78 64 ARG B CA 1
ATOM 2912 C C . ARG B 1 82 ? 37.550 -4.924 37.727 1.00 47.37 64 ARG B C 1
ATOM 2913 O O . ARG B 1 82 ? 37.431 -6.022 37.170 1.00 44.90 64 ARG B O 1
ATOM 2934 N N . ASN B 1 83 ? 37.490 -4.785 39.054 1.00 41.49 65 ASN B N 1
ATOM 2935 C CA . ASN B 1 83 ? 37.486 -5.952 39.929 1.00 43.10 65 ASN B CA 1
ATOM 2936 C C . ASN B 1 83 ? 36.254 -6.818 39.701 1.00 39.08 65 ASN B C 1
ATOM 2937 O O . ASN 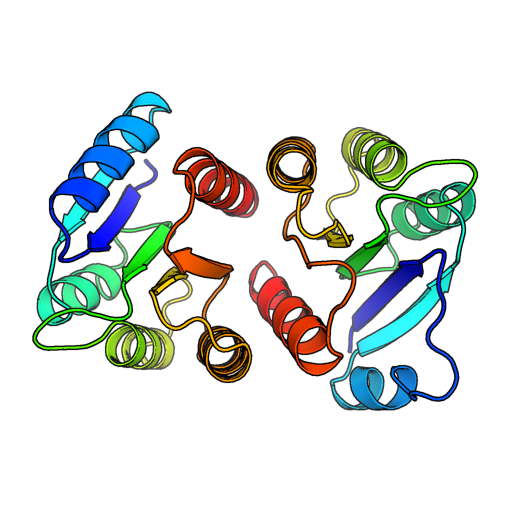B 1 83 ? 36.349 -8.050 39.686 1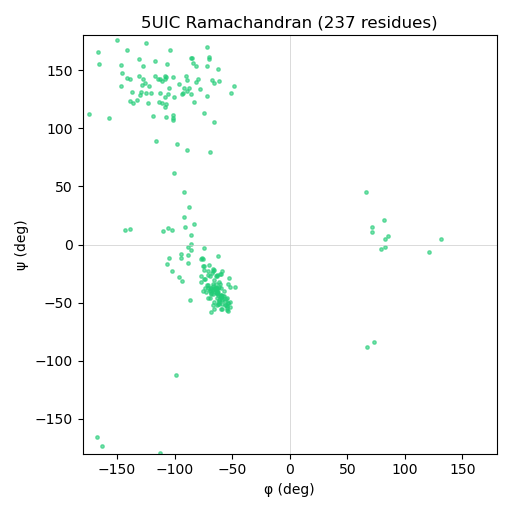.00 43.09 65 ASN B O 1
ATOM 2948 N N . ILE B 1 84 ? 35.086 -6.199 39.528 1.00 37.60 66 ILE B N 1
ATOM 2949 C CA . ILE B 1 84 ? 33.864 -6.992 39.446 1.00 41.86 66 ILE B CA 1
ATOM 2950 C C . ILE B 1 84 ? 33.734 -7.656 38.079 1.00 42.75 66 ILE B C 1
ATOM 2951 O O . ILE B 1 84 ? 33.191 -8.761 37.974 1.00 44.96 66 ILE B O 1
ATOM 2967 N N . ARG B 1 85 ? 34.225 -7.013 37.018 1.00 37.25 67 ARG B N 1
ATOM 2968 C CA . ARG B 1 85 ? 34.245 -7.667 35.714 1.00 43.77 67 ARG B CA 1
ATOM 2969 C C . ARG B 1 85 ? 35.242 -8.820 35.701 1.00 47.59 67 ARG B C 1
ATOM 2970 O O . ARG B 1 85 ? 34.953 -9.890 35.153 1.00 46.18 67 ARG B O 1
ATOM 2991 N N . ASN B 1 86 ? 36.419 -8.624 36.302 1.00 43.72 68 ASN B N 1
ATOM 2992 C CA . ASN B 1 86 ? 37.353 -9.731 36.464 1.00 40.70 68 ASN B CA 1
ATOM 2993 C C . ASN B 1 86 ? 36.775 -10.812 37.365 1.00 47.97 68 ASN B C 1
ATOM 2994 O O . ASN B 1 86 ? 37.141 -11.986 37.240 1.00 50.69 68 ASN B O 1
ATOM 3005 N N . ARG B 1 87 ? 35.879 -10.439 38.282 1.00 49.97 69 ARG B N 1
ATOM 3006 C CA . ARG B 1 87 ? 35.138 -11.410 39.080 1.00 52.03 69 ARG B CA 1
ATOM 3007 C C . ARG B 1 87 ? 34.047 -12.110 38.284 1.00 49.82 69 ARG B C 1
ATOM 3008 O O . ARG B 1 87 ? 33.373 -12.988 38.834 1.00 50.74 69 ARG B O 1
ATOM 3029 N N . GLY B 1 88 ? 33.850 -11.741 37.021 1.00 49.16 70 GLY B N 1
ATOM 3030 C CA . GLY B 1 88 ? 32.815 -12.339 36.209 1.00 44.08 70 GLY B CA 1
ATOM 3031 C C . GLY B 1 88 ? 31.436 -11.750 36.394 1.00 46.13 70 GLY B C 1
ATOM 3032 O O . GLY B 1 88 ? 30.479 -12.268 35.807 1.00 46.91 70 GLY B O 1
ATOM 3036 N N . ILE B 1 89 ? 31.295 -10.691 37.192 1.00 43.01 71 ILE B N 1
ATOM 3037 C CA . ILE B 1 89 ? 29.991 -10.065 37.376 1.00 45.98 71 ILE B CA 1
ATOM 3038 C C . ILE B 1 89 ? 29.608 -9.329 36.099 1.00 44.13 71 ILE B C 1
ATOM 3039 O O . ILE B 1 89 ? 30.380 -8.511 35.581 1.00 44.71 71 ILE B O 1
ATOM 3055 N N . LYS B 1 90 ? 28.409 -9.607 35.592 1.00 43.96 72 LYS B N 1
ATOM 3056 C CA . LYS B 1 90 ? 27.974 -9.103 34.297 1.00 47.87 72 LYS B CA 1
ATOM 3057 C C . LYS B 1 90 ? 26.877 -8.050 34.401 1.00 45.81 72 LYS B C 1
ATOM 3058 O O . LYS B 1 90 ? 26.280 -7.692 33.381 1.00 47.18 72 LYS B O 1
ATOM 3077 N N . VAL B 1 91 ? 26.600 -7.538 35.596 1.00 46.68 73 VAL B N 1
ATOM 3078 C CA . VAL B 1 91 ? 25.494 -6.584 35.736 1.00 46.16 73 VAL B CA 1
ATOM 3079 C C . VAL B 1 91 ? 25.785 -5.349 34.891 1.00 44.06 73 VAL B C 1
ATOM 3080 O O . VAL B 1 91 ? 26.946 -4.894 34.836 1.00 39.62 73 VAL B O 1
ATOM 3093 N N . PRO B 1 92 ? 24.796 -4.765 34.216 1.00 43.83 74 PRO B N 1
ATOM 3094 C CA . PRO B 1 92 ? 25.052 -3.518 33.483 1.00 45.79 74 PRO B CA 1
ATOM 3095 C C . PRO B 1 92 ? 25.345 -2.365 34.430 1.00 45.61 74 PRO B C 1
ATOM 3096 O O . PRO B 1 92 ? 24.727 -2.236 35.490 1.00 40.08 74 PRO B O 1
ATOM 3107 N N . ILE B 1 93 ? 26.291 -1.517 34.029 1.00 44.18 75 ILE B N 1
ATOM 3108 C CA . ILE B 1 93 ? 26.819 -0.463 34.884 1.00 43.07 75 ILE B CA 1
ATOM 3109 C C . ILE B 1 93 ? 26.768 0.869 34.151 1.00 41.80 75 ILE B C 1
ATOM 3110 O O . ILE B 1 93 ? 27.117 0.955 32.969 1.00 46.71 75 ILE B O 1
ATOM 3126 N N . ILE B 1 94 ? 26.346 1.910 34.866 1.00 45.43 76 ILE B N 1
ATOM 3127 C CA . ILE B 1 94 ? 26.360 3.282 34.374 1.00 43.87 76 ILE B CA 1
ATOM 3128 C C . ILE B 1 94 ? 27.373 4.053 35.206 1.00 46.38 76 ILE B C 1
ATOM 3129 O O . ILE B 1 94 ? 27.262 4.107 36.438 1.00 46.96 76 ILE B O 1
ATOM 3145 N N . LEU B 1 95 ? 28.366 4.640 34.542 1.00 45.46 77 LEU B N 1
ATOM 3146 C CA . LEU B 1 95 ? 29.381 5.435 35.219 1.00 49.34 77 LEU B CA 1
ATOM 3147 C C . LEU B 1 95 ? 28.945 6.890 35.307 1.00 54.94 77 LEU B C 1
ATOM 3148 O O . LEU B 1 95 ? 28.340 7.430 34.376 1.00 59.73 77 LEU B O 1
ATOM 3164 N N . LEU B 1 96 ? 29.253 7.519 36.439 1.00 59.60 78 LEU B N 1
ATOM 3165 C CA . LEU B 1 96 ? 29.065 8.952 36.625 1.00 64.41 78 LEU B CA 1
ATOM 3166 C C . LEU B 1 96 ? 30.426 9.616 36.462 1.00 72.62 78 LEU B C 1
ATOM 3167 O O . LEU B 1 96 ? 31.291 9.498 37.337 1.00 69.86 78 LEU B O 1
ATOM 3183 N N . THR B 1 97 ? 30.611 10.312 35.341 1.00 81.02 79 THR B N 1
ATOM 3184 C CA . THR B 1 97 ? 31.931 10.768 34.924 1.00 92.37 79 THR B CA 1
ATOM 3185 C C . THR B 1 97 ? 32.165 12.230 35.293 1.00 102.17 79 THR B C 1
ATOM 3186 O O . THR B 1 97 ? 32.262 12.578 36.475 1.00 97.69 79 THR B O 1
ATOM 3197 N N . ALA B 1 98 ? 32.260 13.084 34.280 1.00 100.68 80 ALA B N 1
ATOM 3198 C CA . ALA B 1 98 ? 32.529 14.508 34.431 1.00 100.35 80 ALA B CA 1
ATOM 3199 C C . ALA B 1 98 ? 32.130 15.163 33.110 1.00 99.72 80 ALA B C 1
ATOM 3200 O O . ALA B 1 98 ? 31.547 14.512 32.238 1.00 103.34 80 ALA B O 1
ATOM 3207 N N . ARG B 1 99 ? 32.418 16.458 32.958 1.00 92.14 81 ARG B N 1
ATOM 3208 C CA . ARG B 1 99 ? 32.175 17.120 31.678 1.00 89.00 81 ARG B CA 1
ATOM 3209 C C . ARG B 1 99 ? 33.361 16.976 30.727 1.00 85.42 81 ARG B C 1
ATOM 3210 O O . ARG B 1 99 ? 33.180 16.634 29.554 1.00 94.49 81 ARG B O 1
ATOM 3231 N N . ASP B 1 100 ? 34.577 17.247 31.208 1.00 82.43 82 ASP B N 1
ATOM 3232 C CA . ASP B 1 100 ? 35.791 17.020 30.433 1.00 85.06 82 ASP B CA 1
ATOM 3233 C C . ASP B 1 100 ? 36.386 15.638 30.681 1.00 92.24 82 ASP B C 1
ATOM 3234 O O . ASP B 1 100 ? 37.593 15.436 30.487 1.00 88.28 82 ASP B O 1
ATOM 3243 N N . GLY B 1 101 ? 35.568 14.680 31.112 1.00 97.14 83 GLY B N 1
ATOM 3244 C CA . GLY B 1 101 ? 36.032 13.326 31.333 1.00 99.85 83 GLY B CA 1
ATOM 3245 C C . GLY B 1 101 ? 35.851 12.458 30.106 1.00 99.46 83 GLY B C 1
ATOM 3246 O O . GLY B 1 101 ? 35.372 11.324 30.202 1.00 97.90 83 GLY B O 1
ATOM 3250 N N . LEU B 1 102 ? 36.226 12.986 28.940 1.00 99.35 84 LEU B N 1
ATOM 3251 C CA . LEU B 1 102 ? 36.080 12.226 27.704 1.00 97.79 84 LEU B CA 1
ATOM 3252 C C . LEU B 1 102 ? 36.881 10.933 27.758 1.00 98.94 84 LEU B C 1
ATOM 3253 O O . LEU B 1 102 ? 36.394 9.875 27.342 1.00 106.47 84 LEU B O 1
ATOM 3269 N N . GLU B 1 103 ? 38.115 10.994 28.267 1.00 98.95 85 GLU B N 1
ATOM 3270 C CA . GLU B 1 103 ? 38.910 9.778 28.397 1.00 92.89 85 GLU B CA 1
ATOM 3271 C C . GLU B 1 103 ? 38.337 8.855 29.465 1.00 83.66 85 GLU B C 1
ATOM 3272 O O . GLU B 1 103 ? 38.532 7.636 29.398 1.00 79.80 85 GLU B O 1
ATOM 3284 N N . ASP B 1 104 ? 37.636 9.413 30.456 1.00 87.73 86 ASP B N 1
ATOM 3285 C CA . ASP B 1 104 ? 36.948 8.576 31.433 1.00 88.24 86 ASP B CA 1
ATOM 3286 C C . ASP B 1 104 ? 35.812 7.797 30.787 1.00 79.72 86 ASP B C 1
ATOM 3287 O O . ASP B 1 104 ? 35.538 6.659 31.186 1.00 71.91 86 ASP B O 1
ATOM 3296 N N . ARG B 1 105 ? 35.142 8.388 29.794 1.00 77.79 87 ARG B N 1
ATOM 3297 C CA . ARG B 1 105 ? 34.099 7.670 29.070 1.00 72.43 87 ARG B CA 1
ATOM 3298 C C . ARG B 1 105 ? 34.692 6.511 28.279 1.00 65.25 87 ARG B C 1
ATOM 3299 O O . ARG B 1 105 ? 34.273 5.359 28.431 1.00 65.85 87 ARG B O 1
ATOM 3320 N N . ILE B 1 106 ? 35.672 6.803 27.423 1.00 65.82 88 ILE B N 1
ATOM 3321 C CA . ILE B 1 106 ? 36.269 5.769 26.580 1.00 64.33 88 ILE B CA 1
ATOM 3322 C C . ILE B 1 106 ? 36.861 4.664 27.446 1.00 57.12 88 ILE B C 1
ATOM 3323 O O . ILE B 1 106 ? 36.535 3.482 27.288 1.00 54.01 88 ILE B O 1
ATOM 3339 N N . LYS B 1 107 ? 37.757 5.033 28.364 1.00 55.53 89 LYS B N 1
ATOM 3340 C CA . LYS B 1 107 ? 38.367 4.038 29.238 1.00 60.91 89 LYS B CA 1
ATOM 3341 C C . LYS B 1 107 ? 37.300 3.258 29.997 1.00 55.15 89 LYS B C 1
ATOM 3342 O O . LYS B 1 107 ? 37.328 2.023 30.036 1.00 51.85 89 LYS B O 1
ATOM 3361 N N . GLY B 1 108 ? 36.347 3.965 30.605 1.00 49.13 90 GLY B N 1
ATOM 3362 C CA . GLY B 1 108 ? 35.300 3.286 31.349 1.00 54.00 90 GLY B CA 1
ATOM 3363 C C . GLY B 1 108 ? 34.534 2.290 30.501 1.00 51.08 90 GLY B C 1
ATOM 3364 O O . GLY B 1 108 ? 34.198 1.196 30.961 1.00 47.33 90 GLY B O 1
ATOM 3368 N N . LEU B 1 109 ? 34.245 2.655 29.251 1.00 50.33 91 LEU B N 1
ATOM 3369 C CA . LEU B 1 109 ? 33.540 1.738 28.361 1.00 49.79 91 LEU B CA 1
ATOM 3370 C C . LEU B 1 109 ? 34.421 0.558 27.976 1.00 48.72 91 LEU B C 1
ATOM 3371 O O . LEU B 1 109 ? 33.942 -0.579 27.892 1.00 50.23 91 LEU B O 1
ATOM 3387 N N . ASP B 1 110 ? 35.711 0.804 27.743 1.00 50.90 92 ASP B N 1
ATOM 3388 C CA . ASP B 1 110 ? 36.627 -0.279 27.406 1.00 52.91 92 ASP B CA 1
ATOM 3389 C C . ASP B 1 110 ? 36.834 -1.244 28.566 1.00 54.07 92 ASP B C 1
ATOM 3390 O O . ASP B 1 110 ? 37.215 -2.397 28.335 1.00 52.46 92 ASP B O 1
ATOM 3399 N N . LEU B 1 111 ? 36.596 -0.807 29.802 1.00 52.35 93 LEU B N 1
ATOM 3400 C CA . LEU B 1 111 ? 36.718 -1.677 30.964 1.00 53.60 93 LEU B CA 1
ATOM 3401 C C . LEU B 1 111 ? 35.446 -2.466 31.250 1.00 52.95 93 LEU B C 1
ATOM 3402 O O . LEU B 1 111 ? 35.445 -3.296 32.165 1.00 58.66 93 LEU B O 1
ATOM 3418 N N . GLY B 1 112 ? 34.370 -2.228 30.504 1.00 55.55 94 GLY B N 1
ATOM 3419 C CA . GLY B 1 112 ? 33.135 -2.977 30.656 1.00 50.39 94 GLY B CA 1
ATOM 3420 C C . GLY B 1 112 ? 31.916 -2.146 31.003 1.00 48.28 94 GLY B C 1
ATOM 3421 O O . GLY B 1 112 ? 30.806 -2.698 31.040 1.00 51.00 94 GLY B O 1
ATOM 3425 N N . ALA B 1 113 ? 32.056 -0.850 31.268 1.00 42.55 95 ALA B N 1
ATOM 3426 C CA . ALA B 1 113 ? 30.889 -0.026 31.546 1.00 43.06 95 ALA B CA 1
ATOM 3427 C C . ALA B 1 113 ? 29.965 -0.001 30.335 1.00 49.54 95 ALA B C 1
ATOM 3428 O O . ALA B 1 113 ? 30.402 -0.122 29.188 1.00 50.94 95 ALA B O 1
ATOM 3435 N N . ASP B 1 114 ? 28.669 0.162 30.598 1.00 42.19 96 ASP B N 1
ATOM 3436 C CA . ASP B 1 114 ? 27.671 0.142 29.540 1.00 51.44 96 ASP B CA 1
ATOM 3437 C C . ASP B 1 114 ? 27.138 1.522 29.183 1.00 49.24 96 ASP B C 1
ATOM 3438 O O . ASP B 1 114 ? 26.460 1.656 28.159 1.00 57.67 96 ASP B O 1
ATOM 3447 N N . ASP B 1 115 ? 27.419 2.545 29.983 1.00 46.75 97 ASP B N 1
ATOM 3448 C CA . ASP B 1 115 ? 26.934 3.885 29.681 1.00 50.87 97 ASP B CA 1
ATOM 3449 C C . ASP B 1 115 ? 27.678 4.884 30.557 1.00 58.70 97 ASP B C 1
ATOM 3450 O O . ASP B 1 115 ? 28.346 4.519 31.529 1.00 58.36 97 ASP B O 1
ATOM 3459 N N . TYR B 1 116 ? 27.553 6.154 30.188 1.00 67.88 98 TYR B N 1
ATOM 3460 C CA . TYR B 1 116 ? 28.122 7.283 30.908 1.00 68.21 98 TYR B CA 1
ATOM 3461 C C . TYR B 1 116 ? 26.995 8.125 31.494 1.00 73.54 98 TYR B C 1
ATOM 3462 O O . TYR B 1 116 ? 25.811 7.829 31.322 1.00 79.94 98 TYR B O 1
ATOM 3480 N N . LEU B 1 117 ? 27.381 9.201 32.175 1.00 75.19 99 LEU B N 1
ATOM 3481 C CA . LEU B 1 117 ? 26.429 10.209 32.624 1.00 77.20 99 LEU B CA 1
ATOM 3482 C C . LEU B 1 117 ? 27.182 11.377 33.243 1.00 79.18 99 LEU B C 1
ATOM 3483 O O . LEU B 1 117 ? 27.808 11.230 34.298 1.00 70.53 99 LEU B O 1
ATOM 3499 N N . THR B 1 118 ? 27.142 12.532 32.583 1.00 85.32 100 THR B N 1
ATOM 3500 C CA . THR B 1 118 ? 27.822 13.719 33.085 1.00 94.01 100 THR B CA 1
ATOM 3501 C C . THR B 1 118 ? 27.445 13.966 34.541 1.00 100.85 100 THR B C 1
ATOM 3502 O O . THR B 1 118 ? 26.264 13.962 34.898 1.00 95.70 100 THR B O 1
ATOM 3513 N N . LYS B 1 119 ? 28.461 14.177 35.379 1.00 109.30 101 LYS B N 1
ATOM 3514 C CA . LYS B 1 119 ? 28.254 14.204 36.828 1.00 116.46 101 LYS B CA 1
ATOM 3515 C C . LYS B 1 119 ? 27.142 15.155 37.256 1.00 124.78 101 LYS B C 1
ATOM 3516 O O . LYS B 1 119 ? 26.230 14.714 37.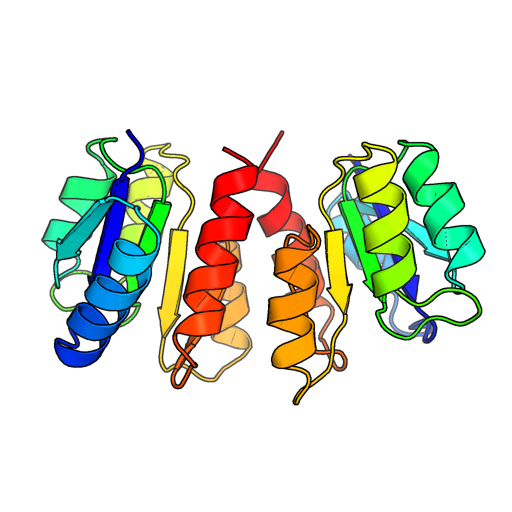974 1.00 125.78 101 LYS B O 1
ATOM 3535 N N 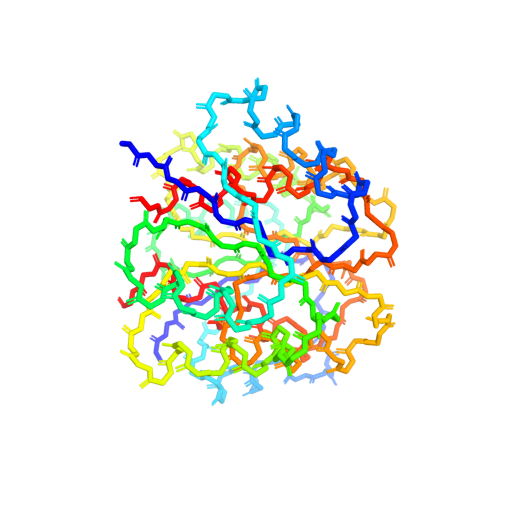. PRO B 1 120 ? 27.140 16.438 36.875 1.00 128.70 102 PRO B N 1
ATOM 3536 C CA . PRO B 1 120 ? 25.959 17.271 37.140 1.00 121.07 102 PRO B CA 1
ATOM 3537 C C . PRO B 1 120 ? 24.777 16.855 36.277 1.00 115.14 102 PRO B C 1
ATOM 3538 O O . PRO B 1 120 ? 24.491 17.489 35.256 1.00 110.44 102 PRO B O 1
ATOM 3549 N N . PHE B 1 121 ? 24.087 15.793 36.679 1.00 108.69 103 PHE B N 1
ATOM 3550 C CA . PHE B 1 121 ? 22.991 15.230 35.904 1.00 106.20 103 PHE B CA 1
ATOM 3551 C C . PHE B 1 121 ? 21.650 15.611 36.520 1.00 96.47 103 PHE B C 1
ATOM 3552 O O . PHE B 1 121 ? 21.566 16.104 37.647 1.00 94.24 103 PHE B O 1
ATOM 3569 N N . GLU B 1 122 ? 20.590 15.370 35.754 1.00 88.80 104 GLU B N 1
ATOM 3570 C CA . GLU B 1 122 ? 19.225 15.555 36.218 1.00 91.93 104 GLU B CA 1
ATOM 3571 C C . GLU B 1 122 ? 18.570 14.200 36.433 1.00 86.73 104 GLU B C 1
ATOM 3572 O O . GLU B 1 122 ? 18.823 13.252 35.683 1.00 93.61 104 GLU B O 1
ATOM 3584 N N . LEU B 1 123 ? 17.730 14.117 37.467 1.00 91.28 105 LEU B N 1
ATOM 3585 C CA . LEU B 1 123 ? 16.978 12.894 37.721 1.00 92.76 105 LEU B CA 1
ATOM 3586 C C . LEU B 1 123 ? 16.320 12.375 36.448 1.00 86.84 105 LEU B C 1
ATOM 3587 O O . LEU B 1 123 ? 16.242 11.161 36.231 1.00 79.82 105 LEU B O 1
ATOM 3603 N N . LYS B 1 124 ? 15.844 13.281 35.591 1.00 93.31 106 LYS B N 1
ATOM 3604 C CA . LYS B 1 124 ? 15.179 12.858 34.363 1.00 88.37 106 LYS B CA 1
ATOM 3605 C C . LYS B 1 124 ? 16.126 12.064 33.472 1.00 78.27 106 LYS B C 1
ATOM 3606 O O . LYS B 1 124 ? 15.782 10.977 32.993 1.00 74.85 106 LYS B O 1
ATOM 3625 N N . GLU B 1 125 ? 17.327 12.594 33.234 1.00 75.97 107 GLU B N 1
ATOM 3626 C CA . GLU B 1 125 ? 18.274 11.908 32.362 1.00 77.65 107 GLU B CA 1
ATOM 3627 C C . GLU B 1 125 ? 18.710 10.576 32.960 1.00 75.43 107 GLU B C 1
ATOM 3628 O O . GLU B 1 125 ? 18.880 9.589 32.235 1.00 70.42 107 GLU B O 1
ATOM 3640 N N . LEU B 1 126 ? 18.896 10.529 34.280 1.00 75.66 108 LEU B N 1
ATOM 3641 C CA . LEU B 1 126 ? 19.343 9.297 34.919 1.00 66.73 108 LEU B CA 1
ATOM 3642 C C . LEU B 1 126 ? 18.286 8.205 34.800 1.00 66.52 108 LEU B C 1
ATOM 3643 O O . LEU B 1 126 ? 18.590 7.076 34.399 1.00 67.26 108 LEU B O 1
ATOM 3659 N N . VAL B 1 127 ? 17.036 8.524 35.140 1.00 61.59 109 VAL B N 1
ATOM 3660 C CA . VAL B 1 127 ? 15.957 7.551 34.990 1.00 62.98 109 VAL B CA 1
ATOM 3661 C C . VAL B 1 127 ? 15.863 7.082 33.544 1.00 69.75 109 VAL B C 1
ATOM 3662 O O . VAL B 1 127 ? 15.711 5.885 33.271 1.00 66.93 109 VAL B O 1
ATOM 3675 N N . ALA B 1 128 ? 15.938 8.018 32.596 1.00 70.04 110 ALA B N 1
ATOM 3676 C CA . ALA B 1 128 ? 15.850 7.658 31.185 1.00 69.44 110 ALA B CA 1
ATOM 3677 C C . ALA B 1 128 ? 16.945 6.671 30.803 1.00 65.43 110 ALA B C 1
ATOM 3678 O O . ALA B 1 128 ? 16.683 5.659 30.142 1.00 59.84 110 ALA B O 1
ATOM 3685 N N . ARG B 1 129 ? 18.184 6.944 31.219 1.00 65.72 111 ARG B N 1
ATOM 3686 C CA . ARG B 1 129 ? 19.292 6.066 30.860 1.00 65.42 111 ARG B CA 1
ATOM 3687 C C . ARG B 1 129 ? 19.219 4.733 31.592 1.00 64.38 111 ARG B C 1
ATOM 3688 O O . ARG B 1 129 ? 19.731 3.727 31.090 1.00 69.06 111 ARG B O 1
ATOM 3709 N N . ILE B 1 130 ? 18.592 4.695 32.768 1.00 65.29 112 ILE B N 1
ATOM 3710 C CA . ILE B 1 130 ? 18.422 3.427 33.473 1.00 70.00 112 ILE B CA 1
ATOM 3711 C C . ILE B 1 130 ? 17.456 2.528 32.711 1.00 65.63 112 ILE B C 1
ATOM 3712 O O . ILE B 1 130 ? 17.796 1.401 32.329 1.00 64.97 112 ILE B O 1
ATOM 3728 N N . LYS B 1 131 ? 16.233 3.010 32.486 1.00 74.49 113 LYS B N 1
ATOM 3729 C CA . LYS B 1 131 ? 15.253 2.235 31.736 1.00 74.20 113 LYS B CA 1
ATOM 3730 C C . LYS B 1 131 ? 15.720 1.939 30.316 1.00 73.45 113 LYS B C 1
ATOM 3731 O O . LYS B 1 131 ? 15.273 0.952 29.722 1.00 71.88 113 LYS B O 1
ATOM 3750 N N . ALA B 1 132 ? 16.605 2.768 29.758 1.00 71.87 114 ALA B N 1
ATOM 3751 C CA . ALA B 1 132 ? 17.159 2.490 28.437 1.00 73.77 114 ALA B CA 1
ATOM 3752 C C . ALA B 1 132 ? 18.224 1.404 28.488 1.00 77.49 114 ALA B C 1
ATOM 3753 O O . ALA B 1 132 ? 18.447 0.714 27.488 1.00 78.96 114 ALA B O 1
ATOM 3760 N N . ILE B 1 133 ? 18.899 1.249 29.629 1.00 75.54 115 ILE B N 1
ATOM 3761 C CA . ILE B 1 133 ? 19.814 0.130 29.811 1.00 70.20 115 ILE B CA 1
ATOM 3762 C C . ILE B 1 133 ? 19.053 -1.168 30.045 1.00 76.43 115 ILE B C 1
ATOM 3763 O O . ILE B 1 133 ? 19.619 -2.254 29.880 1.00 79.45 115 ILE B O 1
ATOM 3779 N N . SER B 1 134 ? 17.774 -1.082 30.419 1.00 81.64 116 SER B N 1
ATOM 3780 C CA . SER B 1 134 ? 16.986 -2.273 30.718 1.00 87.40 116 SER B CA 1
ATOM 3781 C C . SER B 1 134 ? 16.736 -3.144 29.491 1.00 92.44 116 SER B C 1
ATOM 3782 O O . SER B 1 134 ? 16.439 -4.333 29.646 1.00 89.30 116 SER B O 1
ATOM 3790 N N . ARG B 1 135 ? 16.846 -2.592 28.281 1.00 96.48 117 ARG B N 1
ATOM 3791 C CA . ARG B 1 135 ? 16.532 -3.336 27.064 1.00 95.01 117 ARG B CA 1
ATOM 3792 C C . ARG B 1 135 ? 17.691 -4.206 26.571 1.00 94.07 117 ARG B C 1
ATOM 3793 O O . ARG B 1 135 ? 17.680 -4.623 25.407 1.00 96.56 117 ARG B O 1
ATOM 3814 N N . ARG B 1 136 ? 18.677 -4.496 27.419 1.00 102.97 118 ARG B N 1
ATOM 3815 C CA . ARG B 1 136 ? 19.733 -5.448 27.099 1.00 109.36 118 ARG B CA 1
ATOM 3816 C C . ARG B 1 136 ? 19.540 -6.759 27.853 1.00 119.13 118 ARG B C 1
ATOM 3817 O O . ARG B 1 136 ? 20.459 -7.581 27.932 1.00 120.78 118 ARG B O 1
ATOM 3838 N N . ILE B 1 137 ? 18.346 -6.948 28.417 1.00 120.81 119 ILE B N 1
ATOM 3839 C CA . ILE B 1 137 ? 17.913 -8.166 29.089 1.00 114.77 119 ILE B CA 1
ATOM 3840 C C . ILE B 1 137 ? 16.407 -7.975 29.241 1.00 112.54 119 ILE B C 1
ATOM 3841 O O . ILE B 1 137 ? 15.822 -7.102 28.587 1.00 112.65 119 ILE B O 1
ATOM 3857 N N . ASP B 1 138 ? 15.759 -8.780 30.074 1.00 94.39 120 ASP B N 1
ATOM 3858 C CA . ASP B 1 138 ? 14.345 -8.553 30.350 1.00 92.19 120 ASP B CA 1
ATOM 3859 C C . ASP B 1 138 ? 13.877 -9.367 31.552 1.00 82.27 120 ASP B C 1
ATOM 3860 O O . ASP B 1 138 ? 14.541 -10.313 31.973 1.00 80.34 120 ASP B O 1
#

Organism: Francisella tularensis subsp. novicida (strain ATCC 15482 / CCUG 33449 / U112) (NCBI:txid401614)

Foldseek 3Di:
DAEEEEAAQDVVVQVVLVVVLVVVVHHYDYHHALVVVLVVLLVPPHQAYEAEQDGPPHGSLRSLLVSVVVVRLRAYEYEYQPPDPVVQVVSVVSRHPYYYHPPDDSVVVSVVVVVSVVVD/DFEEEEAALDDDPPPPLQVVVVVVVYHYDYHAALVVLLVVQLVVRGQEYEAEQCGPPAGSLRSLQVVVVVVRQRAYEYAAADPRPVVQVSVVVSRHDYYAHNPHDSVVVSVVVVVVVVVDD

Secondary structure (DSSP, 8-state):
--EEEEE-S-HHHHHHHHHHHHTTT-EEEEE-SHHHHHHHHTTT--SEEEEESS-SSS-HHHHHHHHHHTT----EEEEE----HHHHHHHHHTT-SEEEESS--HHHHHHHHHHHHHT-/-EEEEEE-SS--TTTTHHHHHHHTTEEEEEE-SHHHHHHHHHTT--SEEEEETT-SSS-HHHHHHHHHHTT----EEEE--SS-HHHHHHHHHTT--B---SS--HHHHHHHHHHHGGG--

Radius of gyration: 17.88 Å; Cα contacts (8 Å, |Δi|>4): 442; chains: 2; bounding box: 33×33×47 Å

Solvent-accessible surface area: 11673 Å² total; per-residue (Å²): 185,52,86,0,0,2,2,8,57,62,129,149,28,0,123,19,1,44,114,19,0,100,153,84,68,29,91,10,55,76,23,52,34,0,94,22,0,16,70,81,3,76,56,54,84,26,56,0,0,3,0,5,26,45,14,66,119,58,52,0,56,63,0,0,115,10,0,39,118,156,67,42,121,14,21,0,0,0,1,2,75,161,130,26,61,147,57,27,19,115,0,8,97,50,12,1,4,3,0,6,38,54,138,33,109,58,164,13,0,13,6,3,0,83,2,5,32,118,71,108,157,41,100,0,0,15,1,17,84,82,94,59,155,87,95,49,17,95,121,34,0,84,159,86,19,0,81,27,48,74,19,55,37,0,94,28,0,23,82,73,2,50,62,54,101,18,68,4,0,2,0,1,27,40,11,58,117,58,51,0,38,72,0,0,102,49,0,51,134,145,46,30,164,18,19,0,0,3,2,5,39,207,141,6,50,120,50,37,30,91,0,3,88,39,9,0,4,2,20,0,40,70,106,29,81,63,127,15,1,24,6,0,0,73,9,2,23,57,44,136,175

Nearest PDB structures (foldseek):
  5uic-assembly1_A  TM=1.008E+00  e=6.086E-23  Francisella tularensis subsp. novicida U112
  6ont-assembly1_A-2  TM=9.632E-01  e=1.129E-13  Francisella tularensis subsp. novicida U112
  3w9s-assembly1_B  TM=9.523E-01  e=1.056E-13  Klebsiella pneumoniae subsp. pneumoniae NTUH-K2044
  2pl1-assembly1_A  TM=9.494E-01  e=7.715E-13  Escherichia coli
  7pva-assembly1_B  TM=9.195E-01  e=1.131E-09  Porphyromonas gingivalis W83